Protein AF-A0A2Z7CTB6-F1 (afdb_monomer)

Radius of gyration: 71.43 Å; Cα contacts (8 Å, |Δi|>4): 51; chains: 1; bounding box: 130×42×183 Å

Solvent-accessible surface area (backbone atoms only — not comparable to full-atom values): 14457 Å² total; per-residue (Å²): 135,88,77,80,70,85,81,75,75,77,78,80,46,74,91,79,55,36,60,86,85,50,58,39,52,68,46,41,38,49,50,54,63,69,73,50,54,84,86,54,51,73,79,54,67,48,67,64,61,51,49,52,52,12,47,51,52,32,50,53,51,54,54,50,53,52,51,52,51,51,50,53,50,53,50,53,51,50,54,54,50,49,53,53,47,53,54,50,51,52,54,49,52,54,53,51,53,54,50,54,53,51,51,54,50,48,56,50,51,51,51,53,52,52,50,53,51,52,52,56,51,50,52,53,51,52,51,52,50,52,52,50,50,48,55,49,51,54,50,53,50,51,52,51,50,50,57,48,53,52,47,54,52,54,52,44,73,70,30,68,68,46,52,49,54,49,48,56,52,51,49,50,52,48,51,54,51,52,52,52,52,52,52,51,42,44,73,74,71,54,58,74,85,83,53,66,76,66,57,61,54,48,53,55,48,60,62,58,72,72,69,77,79,83,79,84,88,87,85,85,81,88,85,84,83,79,92,82,86,89,85,82,89,84,88,82,83,86,84,83,134

pLDDT: mean 80.22, std 19.44, range [33.44, 98.62]

Foldseek 3Di:
DDDDPDDDDPDLDCVPLPCLVDLDLVSLLSVVSNVDDPVCNVVVVPPVVSSVSSVVVSVVSVVVVVVVVVVVVVVVVVVVVVVVVVVVVVVVVVVVVVVVVVVVVVVVVVVVVVVVVVVVVVVVVVVVVVVVVVVVVVVVVVVVVVVVVVVVVVVCCVDVVVVVVVVLVVLVVVVVVVVVVVVVCVVVVDDPVVDDPVVVVVVVVSVVVNPPPPPDDPDDDDDDDDDDDDDDDDDDDDDDD

Mean predicted aligned error: 17.96 Å

Organism: NCBI:txid472368

Secondary structure (DSSP, 8-state):
--PPPPPPPPPP-TTT--TTT---HHHHHHHHHHHS-TTTTTGGG-HHHHHHHHHHHHHHHHHHHHHHHHHHHHHHHHHHHHHHHHHHHHHHHHHHHHHHHHHHHHHHHHHHHHHHHHHHHHHHHHHHHHHHHHHHHHHHHHHHHHHHHHHHHHHHHTSHHHHHHHHHHHHHHHHHHHHHHHHHHHHTT--GGGS-THHHHHHHHHHHTTSTTSSS---S---------------------

Structure (mmCIF, N/CA/C/O backbone):
data_AF-A0A2Z7CTB6-F1
#
_entry.id   AF-A0A2Z7CTB6-F1
#
loop_
_atom_site.group_PDB
_atom_site.id
_atom_site.type_symbol
_atom_site.label_atom_id
_atom_site.label_alt_id
_atom_site.label_comp_id
_atom_site.label_asym_id
_atom_site.label_entity_id
_atom_site.label_seq_id
_atom_site.pdbx_PDB_ins_code
_atom_site.Cartn_x
_atom_site.Cartn_y
_atom_site.Cartn_z
_atom_site.occupancy
_atom_site.B_iso_or_equiv
_atom_site.auth_seq_id
_atom_site.auth_comp_id
_atom_site.auth_asym_id
_atom_site.auth_atom_id
_atom_site.pdbx_PDB_model_num
ATOM 1 N N . MET A 1 1 ? 68.556 11.840 -103.721 1.00 36.12 1 MET A N 1
ATOM 2 C CA . MET A 1 1 ? 68.129 12.852 -102.728 1.00 36.12 1 MET A CA 1
ATOM 3 C C . MET A 1 1 ? 67.448 12.128 -101.573 1.00 36.12 1 MET A C 1
ATOM 5 O O . MET A 1 1 ? 66.412 11.511 -101.776 1.00 36.12 1 MET A O 1
ATOM 9 N N . ARG A 1 2 ? 68.089 12.096 -100.400 1.00 41.22 2 ARG A N 1
ATOM 10 C CA . ARG A 1 2 ? 67.635 11.390 -99.191 1.00 41.22 2 ARG A CA 1
ATOM 11 C C . ARG A 1 2 ? 66.506 12.202 -98.544 1.00 41.22 2 ARG A C 1
ATOM 13 O O . ARG A 1 2 ? 66.780 13.207 -97.900 1.00 41.22 2 ARG A O 1
ATOM 20 N N . GLY A 1 3 ? 65.254 11.803 -98.764 1.00 40.66 3 GLY A N 1
ATOM 21 C CA . GLY A 1 3 ? 64.100 12.400 -98.091 1.00 40.66 3 GLY A CA 1
ATOM 22 C C . GLY A 1 3 ? 64.131 12.052 -96.604 1.00 40.66 3 GLY A C 1
ATOM 23 O O . GLY A 1 3 ? 64.160 10.878 -96.240 1.00 40.66 3 GLY A O 1
ATOM 24 N N . LYS A 1 4 ? 64.197 13.070 -95.749 1.00 44.66 4 LYS A N 1
ATOM 25 C CA . LYS A 1 4 ? 64.142 12.948 -94.289 1.00 44.66 4 LYS A CA 1
ATOM 26 C C . LYS A 1 4 ? 62.759 12.380 -93.928 1.00 44.66 4 LYS A C 1
ATOM 28 O O . LYS A 1 4 ? 61.753 12.995 -94.266 1.00 44.66 4 LYS A O 1
ATOM 33 N N . GLY A 1 5 ? 62.714 11.180 -93.342 1.00 46.94 5 GLY A N 1
ATOM 34 C CA . GLY A 1 5 ? 61.460 10.556 -92.902 1.00 46.94 5 GLY A CA 1
ATOM 35 C C . GLY A 1 5 ? 60.748 11.400 -91.833 1.00 46.94 5 GLY A C 1
ATOM 36 O O . GLY A 1 5 ? 61.403 12.252 -91.225 1.00 46.94 5 GLY A O 1
ATOM 37 N N . PRO A 1 6 ? 59.437 11.191 -91.608 1.00 47.75 6 PRO A N 1
ATOM 38 C CA . PRO A 1 6 ? 58.656 11.990 -90.668 1.00 47.75 6 PRO A CA 1
ATOM 39 C C . PRO A 1 6 ? 59.288 11.923 -89.277 1.00 47.75 6 PRO A C 1
ATOM 41 O O . PRO A 1 6 ? 59.578 10.842 -88.766 1.00 47.75 6 PRO A O 1
ATOM 44 N N . GLU A 1 7 ? 59.553 13.086 -88.695 1.00 49.31 7 GLU A N 1
ATOM 45 C CA . GLU A 1 7 ? 60.117 13.206 -87.357 1.00 49.31 7 GLU A CA 1
ATOM 46 C C . GLU A 1 7 ? 59.135 12.585 -86.356 1.00 49.31 7 GLU A C 1
ATOM 48 O O . GLU A 1 7 ? 57.985 13.015 -86.257 1.00 49.31 7 GLU A O 1
ATOM 53 N N . ARG A 1 8 ? 59.556 11.513 -85.672 1.00 55.00 8 ARG A N 1
ATOM 54 C CA . ARG A 1 8 ? 58.722 10.863 -84.658 1.00 55.00 8 ARG A CA 1
ATOM 55 C C . ARG A 1 8 ? 58.456 11.859 -83.533 1.00 55.00 8 ARG A C 1
ATOM 57 O O . ARG A 1 8 ? 59.395 12.456 -83.008 1.00 55.00 8 ARG A O 1
ATOM 64 N N . VAL A 1 9 ? 57.189 11.993 -83.143 1.00 59.84 9 VAL A N 1
ATOM 65 C CA . VAL A 1 9 ? 56.814 12.599 -81.859 1.00 59.84 9 VAL A CA 1
ATOM 66 C C . VAL A 1 9 ? 57.594 11.869 -80.758 1.00 59.84 9 VAL A C 1
ATOM 68 O O . VAL A 1 9 ? 57.816 10.660 -80.852 1.00 59.84 9 VAL A O 1
ATOM 71 N N . LEU A 1 10 ? 58.081 12.608 -79.756 1.00 63.41 10 LEU A N 1
ATOM 72 C CA . LEU A 1 10 ? 58.843 12.042 -78.638 1.00 63.41 10 LEU A CA 1
ATOM 73 C C . LEU A 1 10 ? 58.115 10.806 -78.054 1.00 63.41 10 LEU A C 1
ATOM 75 O O . LEU A 1 10 ? 56.894 10.873 -77.869 1.00 63.41 10 LEU A O 1
ATOM 79 N N . PRO A 1 11 ? 58.832 9.698 -77.760 1.00 68.56 11 PRO A N 1
ATOM 80 C CA . PRO A 1 11 ? 58.229 8.495 -77.186 1.00 68.56 11 PRO A CA 1
ATOM 81 C C . PRO A 1 11 ? 57.416 8.827 -75.933 1.00 68.56 11 PRO A C 1
ATOM 83 O O . PRO A 1 11 ? 57.876 9.613 -75.105 1.00 68.56 11 PRO A O 1
ATOM 86 N N . PHE A 1 12 ? 56.222 8.240 -75.790 1.00 72.75 12 PHE A N 1
ATOM 87 C CA . PHE A 1 12 ? 55.420 8.416 -74.577 1.00 72.75 12 PHE A CA 1
ATOM 88 C C . PHE A 1 12 ? 56.176 7.819 -73.391 1.00 72.75 12 PHE A C 1
ATOM 90 O O . PHE A 1 12 ? 56.442 6.615 -73.374 1.00 72.75 12 PHE A O 1
ATOM 97 N N . ASP A 1 13 ? 56.524 8.642 -72.408 1.00 78.19 13 ASP A N 1
ATOM 98 C CA . ASP A 1 13 ? 57.197 8.175 -71.202 1.00 78.19 13 ASP A CA 1
ATOM 99 C C . ASP A 1 13 ? 56.165 8.035 -70.086 1.00 78.19 13 ASP A C 1
ATOM 101 O O . ASP A 1 13 ? 55.807 9.014 -69.438 1.00 78.19 13 ASP A O 1
ATOM 105 N N . PHE A 1 14 ? 55.699 6.811 -69.829 1.00 71.75 14 PHE A N 1
ATOM 106 C CA . PHE A 1 14 ? 54.707 6.539 -68.781 1.00 71.75 14 PHE A CA 1
ATOM 107 C C . PHE A 1 14 ? 55.150 6.982 -67.377 1.00 71.75 14 PHE A C 1
ATOM 109 O O . PHE A 1 14 ? 54.298 7.162 -66.512 1.00 71.75 14 PHE A O 1
ATOM 116 N N . SER A 1 15 ? 56.454 7.179 -67.139 1.00 71.44 15 SER A N 1
ATOM 117 C CA . SER A 1 15 ? 56.965 7.665 -65.852 1.00 71.44 15 SER A CA 1
ATOM 118 C C . SER A 1 15 ? 56.878 9.188 -65.691 1.00 71.44 15 SER A C 1
ATOM 120 O O . SER A 1 15 ? 56.878 9.679 -64.564 1.00 71.44 15 SER A O 1
ATOM 122 N N . LYS A 1 16 ? 56.791 9.939 -66.797 1.00 72.88 16 LYS A N 1
ATOM 123 C CA . LYS A 1 16 ? 56.778 11.416 -66.809 1.00 72.88 16 LYS A CA 1
ATOM 124 C C . LYS A 1 16 ? 55.477 12.010 -67.341 1.00 72.88 16 LYS A C 1
ATOM 126 O O . LYS A 1 16 ? 55.105 13.109 -66.947 1.00 72.88 16 LYS A O 1
ATOM 131 N N . ASP A 1 17 ? 54.776 11.272 -68.193 1.00 76.31 17 ASP A N 1
ATOM 132 C CA . ASP A 1 17 ? 53.557 11.676 -68.889 1.00 76.31 17 ASP A CA 1
ATOM 133 C C . ASP A 1 17 ? 52.330 10.954 -68.291 1.00 76.31 17 ASP A C 1
ATOM 135 O O . ASP A 1 17 ? 51.521 10.342 -68.991 1.00 76.31 17 ASP A O 1
ATOM 139 N N . SER A 1 18 ? 52.197 10.995 -66.961 1.00 75.94 18 SER A N 1
ATOM 140 C CA . SER A 1 18 ? 51.084 10.367 -66.239 1.00 75.94 18 SER A CA 1
ATOM 141 C C . SER A 1 18 ? 49.794 11.169 -66.414 1.00 75.94 18 SER A C 1
ATOM 143 O O . SER A 1 18 ? 49.635 12.256 -65.859 1.00 75.94 18 SER A O 1
ATOM 145 N N . LEU A 1 19 ? 48.824 10.600 -67.134 1.00 69.69 19 LEU A N 1
ATOM 146 C CA . LEU A 1 19 ? 47.465 11.154 -67.202 1.00 69.69 19 LEU A CA 1
ATOM 147 C C . LEU A 1 19 ? 46.701 11.050 -65.877 1.00 69.69 19 LEU A C 1
ATOM 149 O O . LEU A 1 19 ? 45.685 11.721 -65.714 1.00 69.69 19 LEU A O 1
ATOM 153 N N . VAL A 1 20 ? 47.159 10.206 -64.948 1.00 69.19 20 VAL A N 1
ATOM 154 C CA . VAL A 1 20 ? 46.552 10.063 -63.619 1.00 69.19 20 VAL A CA 1
ATOM 155 C C . VAL A 1 20 ? 46.980 11.217 -62.715 1.00 69.19 20 VAL A C 1
ATOM 157 O O . VAL A 1 20 ? 46.143 11.779 -62.012 1.00 69.19 20 VAL A O 1
ATOM 160 N N . ASP A 1 21 ? 48.255 11.605 -62.781 1.00 70.75 21 ASP A N 1
ATOM 161 C CA . ASP A 1 21 ? 48.823 12.651 -61.926 1.00 70.75 21 ASP A CA 1
ATOM 162 C C . ASP A 1 21 ? 48.682 14.055 -62.538 1.00 70.75 21 ASP A C 1
ATOM 164 O O . ASP A 1 21 ? 48.530 15.036 -61.809 1.00 70.75 21 ASP A O 1
ATOM 168 N N . SER A 1 22 ? 48.699 14.174 -63.874 1.00 70.81 22 SER A N 1
ATOM 169 C CA . SER A 1 22 ? 48.500 15.442 -64.589 1.00 70.81 22 SER A CA 1
ATOM 170 C C . SER A 1 22 ? 47.769 15.246 -65.927 1.00 70.81 22 SER A C 1
ATOM 172 O O . SER A 1 22 ? 48.396 15.142 -66.987 1.00 70.81 22 SER A O 1
ATOM 174 N N . PRO A 1 23 ? 46.424 15.233 -65.927 1.00 68.44 23 PRO A N 1
ATOM 175 C CA . PRO A 1 23 ? 45.630 15.169 -67.149 1.00 68.44 23 PRO A CA 1
ATOM 176 C C . PRO A 1 23 ? 45.637 16.536 -67.846 1.00 68.44 23 PRO A C 1
ATOM 178 O O . PRO A 1 23 ? 44.670 17.289 -67.793 1.00 68.44 23 PRO A O 1
ATOM 181 N N . THR A 1 24 ? 46.753 16.911 -68.468 1.00 75.62 24 THR A N 1
ATOM 182 C CA . THR A 1 24 ? 46.839 18.126 -69.289 1.00 75.62 24 THR A CA 1
ATOM 183 C C . THR A 1 24 ? 46.576 17.802 -70.755 1.00 75.62 24 THR A C 1
ATOM 185 O O . THR A 1 24 ? 46.963 16.744 -71.249 1.00 75.62 24 THR A O 1
ATOM 188 N N . GLY A 1 25 ? 46.002 18.755 -71.498 1.00 73.44 25 GLY A N 1
ATOM 189 C CA . GLY A 1 25 ? 45.749 18.594 -72.936 1.00 73.44 25 GLY A CA 1
ATOM 190 C C . GLY A 1 25 ? 47.002 18.219 -73.739 1.00 73.44 25 GLY A C 1
ATOM 191 O O . GLY A 1 25 ? 46.909 17.461 -74.699 1.00 73.44 25 GLY A O 1
ATOM 192 N N . VAL A 1 26 ? 48.184 18.667 -73.302 1.00 76.56 26 VAL A N 1
ATOM 193 C CA . VAL A 1 26 ? 49.483 18.310 -73.897 1.00 76.56 26 VAL A CA 1
ATOM 194 C C . VAL A 1 26 ? 49.820 16.827 -73.697 1.00 76.56 26 VAL A C 1
ATOM 196 O O . VAL A 1 26 ? 50.243 16.169 -74.646 1.00 76.56 26 VAL A O 1
ATOM 199 N N . VAL A 1 27 ? 49.600 16.288 -72.495 1.00 78.81 27 VAL A N 1
ATOM 200 C CA . VAL A 1 27 ? 49.847 14.874 -72.164 1.00 78.81 27 VAL A CA 1
ATOM 201 C C . VAL A 1 27 ? 48.846 13.981 -72.903 1.00 78.81 27 VAL A C 1
ATOM 203 O O . VAL A 1 27 ? 49.239 13.004 -73.537 1.00 78.81 27 VAL A O 1
ATOM 206 N N . SER A 1 28 ? 47.569 14.377 -72.929 1.00 73.38 28 SER A N 1
ATOM 207 C CA . SER A 1 28 ? 46.504 13.696 -73.680 1.00 73.38 28 SER A CA 1
ATOM 208 C C . SER A 1 28 ? 46.791 13.663 -75.182 1.00 73.38 28 SER A C 1
ATOM 210 O O . SER A 1 28 ? 46.686 12.615 -75.816 1.00 73.38 28 SER A O 1
ATOM 212 N N . THR A 1 29 ? 47.221 14.792 -75.749 1.00 75.44 29 THR A N 1
ATOM 213 C CA . THR A 1 29 ? 47.614 14.889 -77.161 1.00 75.44 29 THR A CA 1
ATOM 214 C C . THR A 1 29 ? 48.805 13.981 -77.463 1.00 75.44 29 THR A C 1
ATOM 216 O O . THR A 1 29 ? 48.789 13.255 -78.454 1.00 75.44 29 THR A O 1
ATOM 219 N N . ARG A 1 30 ? 49.821 13.963 -76.587 1.00 78.06 30 ARG A N 1
ATOM 220 C CA . ARG A 1 30 ? 51.001 13.103 -76.745 1.00 78.06 30 ARG A CA 1
ATOM 221 C C . ARG A 1 30 ? 50.644 11.616 -76.690 1.00 78.06 30 ARG A C 1
ATOM 223 O O . ARG A 1 30 ? 51.187 10.848 -77.478 1.00 78.06 30 ARG A O 1
ATOM 230 N N . LEU A 1 31 ? 49.721 11.211 -75.815 1.00 78.12 31 LEU A N 1
ATOM 231 C CA . LEU A 1 31 ? 49.239 9.829 -75.758 1.00 78.12 31 LEU A CA 1
ATOM 232 C C . LEU A 1 31 ? 48.499 9.443 -77.044 1.00 78.12 31 LEU A C 1
ATOM 234 O O . LEU A 1 31 ? 48.804 8.411 -77.636 1.00 78.12 31 LEU A O 1
ATOM 238 N N . ILE A 1 32 ? 47.555 10.276 -77.493 1.00 77.19 32 ILE A N 1
ATOM 239 C CA . ILE A 1 32 ? 46.755 10.017 -78.700 1.00 77.19 32 ILE A CA 1
ATOM 240 C C . ILE A 1 32 ? 47.667 9.855 -79.919 1.00 77.19 32 ILE A C 1
ATOM 242 O O . ILE A 1 32 ? 47.551 8.866 -80.637 1.00 77.19 32 ILE A O 1
ATOM 246 N N . CYS A 1 33 ? 48.628 10.763 -80.108 1.00 76.00 33 CYS A N 1
ATOM 247 C CA . CYS A 1 33 ? 49.581 10.685 -81.216 1.00 76.00 33 CYS A CA 1
ATOM 248 C C . CYS A 1 33 ? 50.455 9.421 -81.181 1.00 76.00 33 CYS A C 1
ATOM 250 O O . CYS A 1 33 ? 50.860 8.952 -82.238 1.00 76.00 33 CYS A O 1
ATOM 252 N N . ASN A 1 34 ? 50.720 8.855 -79.999 1.00 79.06 34 ASN A N 1
ATOM 253 C CA . ASN A 1 34 ? 51.529 7.643 -79.844 1.00 79.06 34 ASN A CA 1
ATOM 254 C C . ASN A 1 34 ? 50.730 6.333 -79.981 1.00 79.06 34 ASN A C 1
ATOM 256 O O . ASN A 1 34 ? 51.332 5.279 -80.168 1.00 79.06 34 ASN A O 1
ATOM 260 N N . MET A 1 35 ? 49.395 6.376 -79.914 1.00 78.75 35 MET A N 1
ATOM 261 C CA . MET A 1 35 ? 48.527 5.217 -80.188 1.00 78.75 35 MET A CA 1
ATOM 262 C C . MET A 1 35 ? 48.132 5.100 -81.669 1.00 78.75 35 MET A C 1
ATOM 264 O O . MET A 1 35 ? 47.650 4.055 -82.104 1.00 78.75 35 MET A O 1
ATOM 268 N N . VAL A 1 36 ? 48.308 6.171 -82.445 1.00 72.44 36 VAL A N 1
ATOM 269 C CA . VAL A 1 36 ? 47.962 6.238 -83.869 1.00 72.44 36 VAL A CA 1
ATOM 270 C C . VAL A 1 36 ? 49.089 5.626 -84.700 1.00 72.44 36 VAL A C 1
ATOM 272 O O . VAL A 1 36 ? 50.257 5.961 -84.526 1.00 72.44 36 VAL A O 1
ATOM 275 N N . SER A 1 37 ? 48.743 4.743 -85.637 1.00 72.19 37 SER A N 1
ATOM 276 C CA . SER A 1 37 ? 49.720 4.148 -86.556 1.00 72.19 37 SER A CA 1
ATOM 277 C C . SER A 1 37 ? 50.261 5.181 -87.552 1.00 72.19 37 SER A C 1
ATOM 279 O O . SER A 1 37 ? 49.519 6.041 -88.023 1.00 72.19 37 SER A O 1
ATOM 281 N N . ASP A 1 38 ?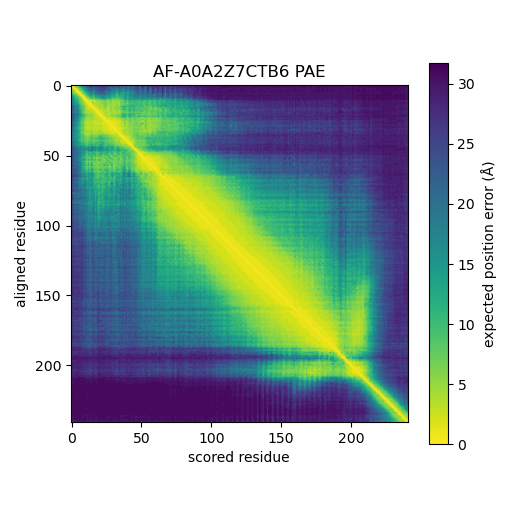 51.525 5.043 -87.967 1.00 69.94 38 ASP A N 1
ATOM 282 C CA . ASP A 1 38 ? 52.213 5.984 -88.878 1.00 69.94 38 ASP A CA 1
ATOM 283 C C . ASP A 1 38 ? 51.447 6.278 -90.188 1.00 69.94 38 ASP A C 1
ATOM 285 O O . ASP A 1 38 ? 51.627 7.333 -90.798 1.00 69.94 38 ASP A O 1
ATOM 289 N N . ARG A 1 39 ? 50.576 5.353 -90.622 1.00 72.44 39 ARG A N 1
ATOM 290 C CA . ARG A 1 39 ? 49.723 5.483 -91.817 1.00 72.44 39 ARG A CA 1
ATOM 291 C C . ARG A 1 39 ? 48.605 6.519 -91.666 1.00 72.44 39 ARG A C 1
ATOM 293 O O . ARG A 1 39 ? 48.261 7.164 -92.651 1.00 72.44 39 ARG A O 1
ATOM 300 N N . ASP A 1 40 ? 48.086 6.698 -90.454 1.00 68.25 40 ASP A N 1
ATOM 301 C CA . ASP A 1 40 ? 46.911 7.534 -90.163 1.00 68.25 40 ASP A CA 1
ATOM 302 C C . ASP A 1 40 ? 47.299 8.901 -89.571 1.00 68.25 40 ASP A C 1
ATOM 304 O O . ASP A 1 40 ? 46.495 9.834 -89.522 1.00 68.25 40 ASP A O 1
ATOM 308 N N . LEU A 1 41 ? 48.573 9.066 -89.201 1.00 67.62 41 LEU A N 1
ATOM 309 C CA . LEU A 1 41 ? 49.157 10.320 -88.722 1.00 67.62 41 LEU A CA 1
ATOM 310 C C . LEU A 1 41 ? 48.938 11.524 -89.676 1.00 67.62 41 LEU A C 1
ATOM 312 O O . LEU A 1 41 ? 48.682 12.626 -89.187 1.00 67.62 41 LEU A O 1
ATOM 316 N N . PRO A 1 42 ? 48.983 11.372 -91.021 1.00 67.69 42 PRO A N 1
ATOM 317 C CA . PRO A 1 42 ? 48.683 12.463 -91.952 1.00 67.69 42 PRO A CA 1
ATOM 318 C C . PRO A 1 42 ? 47.209 12.893 -91.954 1.00 67.69 42 PRO A C 1
ATOM 320 O O . PRO A 1 42 ? 46.938 14.058 -92.231 1.00 67.69 42 PRO A O 1
ATOM 323 N N . VAL A 1 43 ? 46.274 11.987 -91.641 1.00 65.38 43 VAL A N 1
ATOM 324 C CA . VAL A 1 43 ? 44.825 12.269 -91.547 1.00 65.38 43 VAL A CA 1
ATOM 325 C C . VAL A 1 43 ? 44.517 13.065 -90.273 1.00 65.38 43 VAL A C 1
ATOM 327 O O . VAL A 1 43 ? 43.640 13.924 -90.259 1.00 65.38 43 VAL A O 1
ATOM 330 N N . LEU A 1 44 ? 45.319 12.853 -89.227 1.00 64.19 44 LEU A N 1
ATOM 331 C CA . LEU A 1 44 ? 45.286 13.586 -87.960 1.00 64.19 44 LEU A CA 1
ATOM 332 C C . LEU A 1 44 ? 45.996 14.951 -87.981 1.00 64.19 44 LEU A C 1
ATOM 334 O O . LEU A 1 44 ? 45.968 15.651 -86.972 1.00 64.19 44 LEU A O 1
ATOM 338 N N . LYS A 1 45 ? 46.592 15.382 -89.108 1.00 59.22 45 LYS A N 1
ATOM 339 C CA . LYS A 1 45 ? 47.287 16.686 -89.224 1.00 59.22 45 LYS A CA 1
ATOM 340 C C . LYS A 1 45 ? 46.394 17.920 -89.012 1.00 59.22 45 LYS A C 1
ATOM 342 O O . LYS A 1 45 ? 46.912 19.035 -88.981 1.00 59.22 45 LYS A O 1
ATOM 347 N N . GLY A 1 46 ? 45.085 17.752 -88.833 1.00 61.22 46 GLY A N 1
ATOM 348 C CA . GLY A 1 46 ? 44.215 18.798 -88.305 1.00 61.22 46 GLY A CA 1
ATOM 349 C C . GLY A 1 46 ? 44.375 18.921 -86.789 1.00 61.22 46 GLY A C 1
ATOM 350 O O . GLY A 1 46 ? 43.805 18.126 -86.043 1.00 61.22 46 GLY A O 1
ATOM 351 N N . ALA A 1 47 ? 45.108 19.941 -86.329 1.00 61.72 47 ALA A N 1
ATOM 352 C CA . ALA A 1 47 ? 45.302 20.233 -84.901 1.00 61.72 47 ALA A CA 1
ATOM 353 C C . ALA A 1 47 ? 43.976 20.343 -84.114 1.00 61.72 47 ALA A C 1
ATOM 355 O O . ALA A 1 47 ? 43.931 20.049 -82.921 1.00 61.72 47 ALA A O 1
ATOM 356 N N . GLU A 1 48 ? 42.892 20.716 -84.794 1.00 66.38 48 GLU A N 1
ATOM 357 C CA . GLU A 1 48 ? 41.552 20.885 -84.232 1.00 66.38 48 GLU A CA 1
ATOM 358 C C . GLU A 1 48 ? 40.931 19.559 -83.754 1.00 66.38 48 GLU A C 1
ATOM 360 O O . GLU A 1 48 ? 40.476 19.470 -82.614 1.00 66.38 48 GLU A O 1
ATOM 365 N N . ALA A 1 49 ? 40.992 18.489 -84.556 1.00 68.25 49 ALA A N 1
ATOM 366 C CA . ALA A 1 49 ? 40.419 17.191 -84.183 1.00 68.25 49 ALA A CA 1
ATOM 367 C C . ALA A 1 49 ? 41.153 16.569 -82.982 1.00 68.25 49 ALA A C 1
ATOM 369 O O . ALA A 1 49 ? 40.524 16.137 -82.015 1.00 68.25 49 ALA A O 1
ATOM 370 N N . VAL A 1 50 ? 42.489 16.587 -83.003 1.00 72.25 50 VAL A N 1
ATOM 371 C CA . VAL A 1 50 ? 43.327 16.093 -81.897 1.00 72.25 50 VAL A CA 1
ATOM 372 C C . VAL A 1 50 ? 43.097 16.908 -80.623 1.00 72.25 50 VAL A C 1
ATOM 374 O O . VAL A 1 50 ? 42.980 16.331 -79.542 1.00 72.25 50 VAL A O 1
ATOM 377 N N . GLY A 1 51 ? 42.958 18.232 -80.748 1.00 74.19 51 GLY A N 1
ATOM 378 C CA . GLY A 1 51 ? 42.643 19.124 -79.635 1.00 74.19 51 GLY A CA 1
ATOM 379 C C . GLY A 1 51 ? 41.293 18.812 -78.984 1.00 74.19 51 GLY A C 1
ATOM 380 O O . GLY A 1 51 ? 41.216 18.725 -77.758 1.00 74.19 51 GLY A O 1
ATOM 381 N N . HIS A 1 52 ? 40.246 18.559 -79.778 1.00 75.94 52 HIS A N 1
ATOM 382 C CA . HIS A 1 52 ? 38.929 18.168 -79.261 1.00 75.94 52 HIS A CA 1
ATOM 383 C C . HIS A 1 52 ? 38.951 16.814 -78.545 1.00 75.94 52 HIS A C 1
ATOM 385 O O . HIS A 1 52 ? 38.388 16.692 -77.456 1.00 75.94 52 HIS A O 1
ATOM 391 N N . PHE A 1 53 ? 39.634 15.806 -79.097 1.00 72.94 53 PHE A N 1
ATOM 392 C CA . PHE A 1 53 ? 39.786 14.513 -78.423 1.00 72.94 53 PHE A CA 1
ATOM 393 C C . PHE A 1 53 ? 40.603 14.625 -77.132 1.00 72.94 53 PHE A C 1
ATOM 395 O O . PHE A 1 53 ? 40.215 14.051 -76.116 1.00 72.94 53 PHE A O 1
ATOM 402 N N . ALA A 1 54 ? 41.684 15.408 -77.129 1.00 75.50 54 ALA A N 1
ATOM 403 C CA . ALA A 1 54 ? 42.484 15.651 -75.934 1.00 75.50 54 ALA A CA 1
ATOM 404 C C . ALA A 1 54 ? 41.695 16.405 -74.848 1.00 75.50 54 ALA A C 1
ATOM 406 O O . ALA A 1 54 ? 41.804 16.067 -73.666 1.00 75.50 54 ALA A O 1
ATOM 407 N N . ALA A 1 55 ? 40.874 17.388 -75.227 1.00 78.25 55 ALA A N 1
ATOM 408 C CA . ALA A 1 55 ? 39.990 18.108 -74.312 1.00 78.25 55 ALA A CA 1
ATOM 409 C C . ALA A 1 55 ? 38.892 17.195 -73.739 1.00 78.25 55 ALA A C 1
ATOM 411 O O . ALA A 1 55 ? 38.670 17.189 -72.527 1.00 78.25 55 ALA A O 1
ATOM 412 N N . ASN A 1 56 ? 38.266 16.366 -74.580 1.00 81.12 56 ASN A N 1
ATOM 413 C CA . ASN A 1 56 ? 37.264 15.389 -74.152 1.00 81.12 56 ASN A CA 1
ATOM 414 C C . ASN A 1 56 ? 37.856 14.332 -73.211 1.00 81.12 56 ASN A C 1
ATOM 416 O O . ASN A 1 56 ? 37.256 14.044 -72.178 1.00 81.12 56 ASN A O 1
ATOM 420 N N . LEU A 1 57 ? 39.048 13.806 -73.516 1.00 77.00 57 LEU A N 1
ATOM 421 C CA . LEU A 1 57 ? 39.760 12.858 -72.653 1.00 77.00 57 LEU A CA 1
ATOM 422 C C . LEU A 1 57 ? 40.101 13.491 -71.297 1.00 77.00 57 LEU A C 1
ATOM 424 O O . LEU A 1 57 ? 39.844 12.900 -70.253 1.00 77.00 57 LEU A O 1
ATOM 428 N N . THR A 1 58 ? 40.609 14.724 -71.303 1.00 75.81 58 THR A N 1
ATOM 429 C CA . THR A 1 58 ? 40.943 15.471 -70.081 1.00 75.81 58 THR A CA 1
ATOM 430 C C . THR A 1 58 ? 39.705 15.724 -69.215 1.00 75.81 58 THR A C 1
ATOM 432 O O . THR A 1 58 ? 39.731 15.494 -68.006 1.00 75.81 58 THR A O 1
ATOM 435 N N . SER A 1 59 ? 38.595 16.136 -69.836 1.00 79.25 59 SER A N 1
ATOM 436 C CA . SER A 1 59 ? 37.307 16.315 -69.161 1.00 79.25 59 SER A CA 1
ATOM 437 C C . SER A 1 59 ? 36.811 14.995 -68.558 1.00 79.25 59 SER A C 1
ATOM 439 O O . SER A 1 59 ? 36.532 14.934 -67.361 1.00 79.25 59 SER A O 1
ATOM 441 N N . ALA A 1 60 ? 36.783 13.906 -69.334 1.00 79.06 60 ALA A N 1
ATOM 442 C CA . ALA A 1 60 ? 36.337 12.592 -68.867 1.00 79.06 60 ALA A CA 1
ATOM 443 C C . ALA A 1 60 ? 37.147 12.083 -67.659 1.00 79.06 60 ALA A C 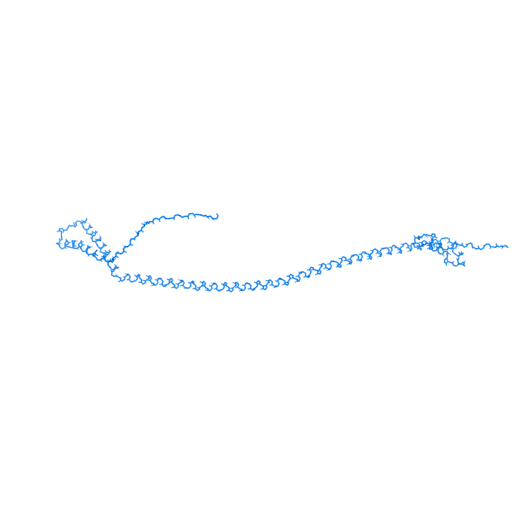1
ATOM 445 O O . ALA A 1 60 ? 36.569 11.578 -66.695 1.00 79.06 60 ALA A O 1
ATOM 446 N N . MET A 1 61 ? 38.469 12.277 -67.671 1.00 77.81 61 MET A N 1
ATOM 447 C CA . MET A 1 61 ? 39.347 11.915 -66.553 1.00 77.81 61 MET A CA 1
ATOM 448 C C . MET A 1 61 ? 39.066 12.755 -65.298 1.00 77.81 61 MET A C 1
ATOM 450 O O . MET A 1 61 ? 38.989 12.206 -64.196 1.00 77.81 61 MET A O 1
ATOM 454 N N . ALA A 1 62 ? 38.844 14.066 -65.450 1.00 79.12 62 ALA A N 1
ATOM 455 C CA . ALA A 1 62 ? 38.508 14.956 -64.337 1.00 79.12 62 ALA A CA 1
ATOM 456 C C . ALA A 1 62 ? 37.166 14.585 -63.676 1.00 79.12 62 ALA A C 1
ATOM 458 O O . ALA A 1 62 ? 37.074 14.507 -62.447 1.00 79.12 62 ALA A O 1
ATOM 459 N N . TRP A 1 63 ? 36.138 14.283 -64.478 1.00 80.69 63 TRP A N 1
ATOM 460 C CA . TRP A 1 63 ? 34.847 13.799 -63.977 1.00 80.69 63 TRP A CA 1
ATOM 461 C C . TRP A 1 63 ? 34.969 12.425 -63.298 1.00 80.69 63 TRP A C 1
ATOM 463 O O . TRP A 1 63 ? 34.387 12.218 -62.231 1.00 80.69 63 TRP A O 1
ATOM 473 N N . GLY A 1 64 ? 35.770 11.508 -63.854 1.00 85.06 64 GLY A N 1
ATOM 474 C CA . GLY A 1 64 ? 36.029 10.189 -63.267 1.00 85.06 64 GLY A CA 1
ATOM 475 C C . GLY A 1 64 ? 36.679 10.261 -61.880 1.00 85.06 64 GLY A C 1
ATOM 476 O O . GLY A 1 64 ? 36.205 9.619 -60.939 1.00 85.06 64 GLY A O 1
ATOM 477 N N . GLY A 1 65 ? 37.711 11.095 -61.714 1.00 84.44 65 GLY A N 1
ATOM 478 C CA . GLY A 1 65 ? 38.378 11.295 -60.422 1.00 84.44 65 GLY A CA 1
ATOM 479 C C . GLY A 1 65 ? 37.454 11.886 -59.349 1.00 84.44 65 GLY A C 1
ATOM 480 O O . GLY A 1 65 ? 37.446 11.436 -58.199 1.00 84.44 65 GLY A O 1
ATOM 481 N N . GLU A 1 66 ? 36.611 12.849 -59.728 1.00 86.94 66 GLU A N 1
ATOM 482 C CA . GLU A 1 66 ? 35.636 13.470 -58.827 1.00 86.94 66 GLU A CA 1
ATOM 483 C C . GLU A 1 66 ? 34.558 12.478 -58.356 1.00 86.94 66 GLU A C 1
ATOM 485 O O . GLU A 1 66 ? 34.219 12.449 -57.167 1.00 86.94 66 GLU A O 1
ATOM 490 N N . VAL A 1 67 ? 34.054 11.617 -59.248 1.00 89.94 67 VAL A N 1
ATOM 491 C CA . VAL A 1 67 ? 33.097 10.554 -58.894 1.00 89.94 67 VAL A CA 1
ATOM 492 C C . VAL A 1 67 ? 33.718 9.574 -57.898 1.00 89.94 67 VAL A C 1
ATOM 494 O O . VAL A 1 67 ? 33.108 9.286 -56.864 1.00 89.94 67 VAL A O 1
ATOM 497 N N . ILE A 1 68 ? 34.954 9.125 -58.140 1.00 89.38 68 ILE A N 1
ATOM 498 C CA . ILE A 1 68 ? 35.676 8.219 -57.231 1.00 89.38 68 ILE A CA 1
ATOM 499 C C . ILE A 1 68 ? 35.867 8.868 -55.856 1.00 89.38 68 ILE A C 1
ATOM 501 O O . ILE A 1 68 ? 35.657 8.226 -54.822 1.00 89.38 68 ILE A O 1
ATOM 505 N N . ARG A 1 69 ? 36.207 10.160 -55.812 1.00 90.62 69 ARG A N 1
ATOM 506 C CA . ARG A 1 69 ? 36.381 10.910 -54.562 1.00 90.62 69 ARG A CA 1
ATOM 507 C C . ARG A 1 69 ? 35.075 11.030 -53.774 1.00 90.62 69 ARG A C 1
ATOM 509 O O . ARG A 1 69 ? 35.079 10.821 -52.556 1.00 90.62 69 ARG A O 1
ATOM 516 N N . ARG A 1 70 ? 33.955 11.341 -54.440 1.00 94.12 70 ARG A N 1
ATOM 517 C CA . ARG A 1 70 ? 32.619 11.393 -53.816 1.00 94.12 70 ARG A CA 1
ATOM 518 C C . ARG A 1 70 ? 32.198 10.030 -53.291 1.00 94.12 70 ARG A C 1
ATOM 520 O O . ARG A 1 70 ? 31.769 9.947 -52.143 1.00 94.12 70 ARG A O 1
ATOM 527 N N . LEU A 1 71 ? 32.387 8.977 -54.085 1.00 95.50 71 LEU A N 1
ATOM 528 C CA . LEU A 1 71 ? 32.073 7.608 -53.691 1.00 95.50 71 LEU A CA 1
ATOM 529 C C . LEU A 1 71 ? 32.908 7.175 -52.482 1.00 95.50 71 LEU A C 1
ATOM 531 O O . LEU A 1 71 ? 32.367 6.674 -51.501 1.00 95.50 71 LEU A O 1
ATOM 535 N N . THR A 1 72 ? 34.211 7.457 -52.499 1.00 95.12 72 THR A N 1
ATOM 536 C CA . THR A 1 72 ? 35.116 7.168 -51.379 1.00 95.12 72 THR A CA 1
ATOM 537 C C . THR A 1 72 ? 34.688 7.909 -50.112 1.00 95.12 72 THR A C 1
ATOM 539 O O . THR A 1 72 ? 34.667 7.328 -49.025 1.00 95.12 72 THR A O 1
ATOM 542 N N . ARG A 1 73 ? 34.310 9.189 -50.229 1.00 97.06 73 ARG A N 1
ATOM 543 C CA . ARG A 1 73 ? 33.794 9.979 -49.103 1.00 97.06 73 ARG A CA 1
ATOM 544 C C . ARG A 1 73 ? 32.485 9.393 -48.573 1.00 97.06 73 ARG A C 1
ATOM 546 O O . ARG A 1 73 ? 32.385 9.167 -47.372 1.00 97.06 73 ARG A O 1
ATOM 553 N N . ALA A 1 74 ? 31.521 9.115 -49.449 1.00 97.62 74 ALA A N 1
ATOM 554 C CA . ALA A 1 74 ? 30.236 8.526 -49.082 1.00 97.62 74 ALA A CA 1
ATOM 555 C C . ALA A 1 74 ? 30.415 7.168 -48.391 1.00 97.62 74 ALA A C 1
ATOM 557 O O . ALA A 1 74 ? 29.807 6.927 -47.352 1.00 97.62 74 ALA A O 1
ATOM 558 N N . HIS A 1 75 ? 31.314 6.321 -48.898 1.00 96.75 75 HIS A N 1
ATOM 559 C CA . HIS A 1 75 ? 31.631 5.031 -48.295 1.00 96.75 75 HIS A CA 1
ATOM 560 C C . HIS A 1 75 ? 32.234 5.179 -46.890 1.00 96.75 75 HIS A C 1
ATOM 562 O O . HIS A 1 75 ? 31.795 4.508 -45.955 1.00 96.75 75 HIS A O 1
ATOM 568 N N . ARG A 1 76 ? 33.200 6.093 -46.702 1.00 97.31 76 ARG A N 1
ATOM 569 C CA . ARG A 1 76 ? 33.781 6.381 -45.376 1.00 97.31 76 ARG A CA 1
ATOM 570 C C . ARG A 1 76 ? 32.722 6.884 -44.394 1.00 97.31 76 ARG A C 1
ATOM 572 O O . ARG A 1 76 ? 32.668 6.391 -43.269 1.00 97.31 76 ARG A O 1
ATOM 579 N N . THR A 1 77 ? 31.863 7.809 -44.822 1.00 97.81 77 THR A N 1
ATOM 580 C CA . THR A 1 77 ? 30.747 8.311 -4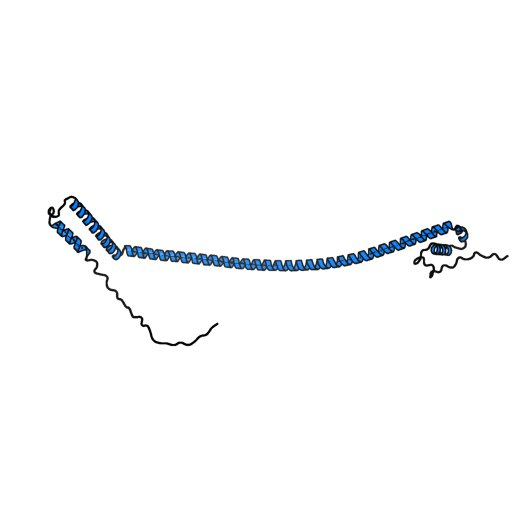4.006 1.00 97.81 77 THR A CA 1
ATOM 581 C C . THR A 1 77 ? 29.765 7.193 -43.661 1.00 97.81 77 THR A C 1
ATOM 583 O O . THR A 1 77 ? 29.393 7.049 -42.501 1.00 97.81 77 THR A O 1
ATOM 586 N N . GLY A 1 78 ? 29.403 6.350 -44.631 1.00 97.94 78 GLY A N 1
ATOM 587 C CA . GLY A 1 78 ? 28.537 5.192 -44.413 1.00 97.94 78 GLY A CA 1
ATOM 588 C C . GLY A 1 78 ? 29.117 4.220 -43.385 1.00 97.94 78 GLY A C 1
ATOM 589 O O . GLY A 1 78 ? 28.413 3.806 -42.467 1.00 97.94 78 GLY A O 1
ATOM 590 N N . LYS A 1 79 ? 30.421 3.924 -43.460 1.00 97.69 79 LYS A N 1
ATOM 591 C CA . LYS A 1 79 ? 31.111 3.073 -42.478 1.00 97.69 79 LYS A CA 1
ATOM 592 C C . LYS A 1 79 ? 31.117 3.691 -41.076 1.00 97.69 79 LYS A C 1
ATOM 594 O O . LYS A 1 79 ? 30.894 2.979 -40.100 1.00 97.69 79 LYS A O 1
ATOM 599 N N . ALA A 1 80 ? 31.350 5.000 -40.970 1.00 97.94 80 ALA A N 1
ATOM 600 C CA . ALA A 1 80 ? 31.314 5.706 -39.690 1.00 97.94 80 ALA A CA 1
ATOM 601 C C . ALA A 1 80 ? 29.902 5.708 -39.080 1.00 97.94 80 ALA A C 1
ATOM 603 O O . ALA A 1 80 ? 29.751 5.471 -37.884 1.00 97.94 80 ALA A O 1
ATOM 604 N N . ASN A 1 81 ? 28.872 5.918 -39.903 1.00 98.00 81 ASN A N 1
ATOM 605 C CA . ASN A 1 81 ? 27.477 5.872 -39.469 1.00 98.00 81 ASN A CA 1
ATOM 606 C C . ASN A 1 81 ? 27.067 4.468 -39.024 1.00 98.00 81 ASN A C 1
ATOM 608 O O . ASN A 1 81 ? 26.451 4.339 -37.972 1.00 98.00 81 ASN A O 1
ATOM 612 N N . ARG A 1 82 ? 27.464 3.422 -39.765 1.00 98.06 82 ARG A N 1
ATOM 613 C CA . ARG A 1 82 ? 27.216 2.030 -39.366 1.00 98.06 82 ARG A CA 1
ATOM 614 C C . ARG A 1 82 ? 27.800 1.739 -37.985 1.00 98.06 82 ARG A C 1
ATOM 616 O O . ARG A 1 82 ? 27.079 1.267 -37.125 1.00 98.06 82 ARG A O 1
ATOM 623 N N . LYS A 1 83 ? 29.056 2.132 -37.739 1.00 98.31 83 LYS A N 1
ATOM 624 C CA . LYS A 1 83 ? 29.689 1.963 -36.421 1.00 98.31 83 LYS A CA 1
ATOM 625 C C . LYS A 1 83 ? 28.892 2.651 -35.303 1.00 98.31 83 LYS A C 1
ATOM 627 O O . LYS A 1 83 ? 28.667 2.051 -34.262 1.00 98.31 83 LYS A O 1
ATOM 632 N N . LYS A 1 84 ? 28.442 3.892 -35.521 1.00 98.31 84 LYS A N 1
ATOM 633 C CA . LYS A 1 84 ? 27.615 4.616 -34.538 1.00 98.31 84 LYS A CA 1
ATOM 634 C C . LYS A 1 84 ? 26.271 3.930 -34.286 1.00 98.31 84 LYS A C 1
ATOM 636 O O . LYS A 1 84 ? 25.798 3.936 -33.156 1.00 98.31 84 LYS A O 1
ATOM 641 N N . PHE A 1 85 ? 25.658 3.368 -35.326 1.00 98.44 85 PHE A N 1
ATOM 642 C CA . PHE A 1 85 ? 24.423 2.601 -35.195 1.00 98.44 85 PHE A CA 1
ATOM 643 C C . PHE A 1 85 ? 24.651 1.323 -34.383 1.00 98.44 85 PHE A C 1
ATOM 645 O O . PHE A 1 85 ? 23.910 1.080 -33.439 1.00 98.44 85 PHE A O 1
ATOM 652 N N . ASP A 1 86 ? 25.710 0.569 -34.681 1.00 98.50 86 ASP A N 1
ATOM 653 C CA . ASP A 1 86 ? 26.065 -0.646 -33.940 1.00 98.50 86 ASP A CA 1
ATOM 654 C C . ASP A 1 86 ? 26.307 -0.334 -32.449 1.00 98.50 86 ASP A C 1
ATOM 656 O O . ASP A 1 86 ? 25.799 -1.027 -31.570 1.00 98.50 86 ASP A O 1
ATOM 660 N N . GLU A 1 87 ? 27.009 0.765 -32.149 1.00 98.56 87 GLU A N 1
ATOM 661 C CA . GLU A 1 87 ? 27.195 1.255 -30.776 1.00 98.56 87 GLU A CA 1
ATOM 662 C C . GLU A 1 87 ? 25.865 1.627 -30.098 1.00 98.56 87 GLU A C 1
ATOM 664 O O . GLU A 1 87 ? 25.658 1.311 -28.926 1.00 98.56 87 GLU A O 1
ATOM 669 N N . ALA A 1 88 ? 24.956 2.298 -30.812 1.00 98.56 88 ALA A N 1
ATOM 670 C CA . ALA A 1 88 ? 23.641 2.661 -30.284 1.00 98.56 88 ALA A CA 1
ATOM 671 C C . ALA A 1 88 ? 22.772 1.423 -30.017 1.00 98.56 88 ALA A C 1
ATOM 673 O O . ALA A 1 88 ? 22.127 1.345 -28.971 1.00 98.56 88 ALA A O 1
ATOM 674 N N . MET A 1 89 ? 22.803 0.437 -30.915 1.00 98.00 89 MET A N 1
ATOM 675 C CA . MET A 1 89 ? 22.106 -0.836 -30.741 1.00 98.00 89 MET A CA 1
ATOM 676 C C . MET A 1 89 ? 22.659 -1.630 -29.558 1.00 98.00 89 MET A C 1
ATOM 678 O O . MET A 1 89 ? 21.877 -2.197 -28.800 1.00 98.00 89 MET A O 1
ATOM 682 N N . GLY A 1 90 ? 23.979 -1.615 -29.345 1.00 98.44 90 GLY A N 1
ATOM 683 C CA . GLY A 1 90 ? 24.595 -2.220 -28.163 1.00 98.44 90 GLY A CA 1
ATOM 684 C C . GLY A 1 90 ? 24.076 -1.612 -26.856 1.00 98.44 90 GLY A C 1
ATOM 685 O O . GLY A 1 90 ? 23.655 -2.342 -25.964 1.00 98.44 90 GLY A O 1
ATOM 686 N N . ARG A 1 91 ? 24.009 -0.274 -26.769 1.00 98.50 91 ARG A N 1
ATOM 687 C CA . ARG A 1 91 ? 23.434 0.412 -25.593 1.00 98.50 91 ARG A CA 1
ATOM 688 C C . ARG A 1 91 ? 21.946 0.116 -25.413 1.00 98.50 91 ARG A C 1
ATOM 690 O O . ARG A 1 91 ? 21.485 -0.019 -24.285 1.00 98.50 91 ARG A O 1
ATOM 697 N N . HIS A 1 92 ? 21.190 0.025 -26.507 1.00 98.38 92 HIS A N 1
ATOM 698 C CA . HIS A 1 92 ? 19.777 -0.339 -26.443 1.00 98.38 92 HIS A CA 1
ATOM 699 C C . HIS A 1 92 ? 19.591 -1.761 -25.902 1.00 98.38 92 HIS A C 1
ATOM 701 O O . HIS A 1 92 ? 18.749 -1.968 -25.038 1.00 98.38 92 HIS A O 1
ATOM 707 N N . ALA A 1 93 ? 20.395 -2.726 -26.360 1.00 98.56 93 ALA A N 1
ATOM 708 C CA . ALA A 1 93 ? 20.358 -4.095 -25.850 1.00 98.56 93 ALA A CA 1
ATOM 709 C C . ALA A 1 93 ? 20.684 -4.159 -24.348 1.00 98.56 93 ALA A C 1
ATOM 711 O O . ALA A 1 93 ? 19.989 -4.844 -23.606 1.00 98.56 93 ALA A O 1
ATOM 712 N N . GLU A 1 94 ? 21.677 -3.394 -23.884 1.00 98.62 94 GLU A N 1
ATOM 713 C CA . GLU A 1 94 ? 21.992 -3.292 -22.453 1.00 98.62 94 GLU A CA 1
ATOM 714 C C . GLU A 1 94 ? 20.821 -2.712 -21.646 1.00 98.62 94 GLU A C 1
ATOM 716 O O . GLU A 1 94 ? 20.466 -3.233 -20.592 1.00 98.62 94 GLU A O 1
ATOM 721 N N . MET A 1 95 ? 20.188 -1.647 -22.143 1.00 98.38 95 MET A N 1
ATOM 722 C CA . MET A 1 95 ? 19.021 -1.052 -21.490 1.00 98.38 95 MET A CA 1
ATOM 723 C C . MET A 1 95 ? 17.837 -2.026 -21.428 1.00 98.38 95 MET A C 1
ATOM 725 O O . MET A 1 95 ? 17.168 -2.086 -20.401 1.00 98.38 95 MET A O 1
ATOM 729 N N . VAL A 1 96 ? 17.593 -2.794 -22.495 1.00 98.56 96 VAL A N 1
ATOM 730 C CA . VAL A 1 96 ? 16.549 -3.831 -22.517 1.00 98.56 96 VAL A CA 1
ATOM 731 C C . VAL A 1 96 ? 16.847 -4.924 -21.493 1.00 98.56 96 VAL A C 1
ATOM 733 O O . VAL A 1 96 ? 15.969 -5.237 -20.698 1.00 98.56 96 VAL A O 1
ATOM 736 N N . ALA A 1 97 ? 18.087 -5.417 -21.422 1.00 98.44 97 ALA A N 1
ATOM 737 C CA . ALA A 1 97 ? 18.475 -6.418 -20.426 1.00 98.44 97 ALA A CA 1
ATOM 738 C C . ALA A 1 97 ? 18.240 -5.924 -18.984 1.00 98.44 97 ALA A C 1
ATOM 740 O O . ALA A 1 97 ? 17.679 -6.641 -18.161 1.00 98.44 97 ALA A O 1
ATOM 741 N N . ARG A 1 98 ? 18.573 -4.659 -18.686 1.00 98.50 98 ARG A N 1
ATOM 742 C CA . ARG A 1 98 ? 18.300 -4.060 -17.365 1.00 98.50 98 ARG A CA 1
ATOM 743 C C . ARG A 1 98 ? 16.803 -3.932 -17.060 1.00 98.50 98 ARG A C 1
ATOM 745 O O . ARG A 1 98 ? 16.410 -4.029 -15.902 1.00 98.50 98 ARG A O 1
ATOM 752 N N . LEU A 1 99 ? 15.965 -3.672 -18.066 1.00 98.56 99 LEU A N 1
ATOM 753 C CA . LEU A 1 99 ? 14.511 -3.622 -17.878 1.00 98.56 99 LEU A CA 1
ATOM 754 C C . LEU A 1 99 ? 13.938 -5.007 -17.576 1.00 98.56 99 LEU A C 1
ATOM 756 O O . LEU A 1 99 ? 13.103 -5.114 -16.682 1.00 98.56 99 LEU A O 1
ATOM 760 N N . GLU A 1 100 ? 14.420 -6.042 -18.263 1.00 98.31 100 GLU A N 1
ATOM 761 C CA . GLU A 1 100 ? 14.044 -7.434 -17.989 1.00 98.31 100 GLU A CA 1
ATOM 762 C C . GLU A 1 100 ? 14.434 -7.840 -16.557 1.00 98.31 100 GLU A C 1
ATOM 764 O O . GLU A 1 100 ? 13.619 -8.405 -15.830 1.00 98.31 100 GLU A O 1
ATOM 769 N N . GLU A 1 101 ? 15.635 -7.476 -16.094 1.00 98.44 101 GLU A N 1
ATOM 770 C CA . GLU A 1 101 ? 16.061 -7.704 -14.704 1.00 98.44 101 GLU A CA 1
ATOM 771 C C . GLU A 1 101 ? 15.140 -7.005 -13.687 1.00 98.44 101 GLU A C 1
ATOM 773 O O . GLU A 1 101 ? 14.724 -7.611 -12.696 1.00 98.44 101 GLU A O 1
ATOM 778 N N . LEU A 1 102 ? 14.773 -5.742 -13.936 1.00 98.31 102 LEU A N 1
ATOM 779 C CA . LEU A 1 102 ? 13.854 -4.995 -13.070 1.00 98.31 102 LEU A CA 1
ATOM 780 C C . LEU A 1 102 ? 12.431 -5.566 -13.079 1.00 98.31 102 LEU A C 1
ATOM 782 O O . LEU A 1 102 ? 11.734 -5.476 -12.069 1.00 98.31 102 LEU A O 1
ATOM 786 N N . GLU A 1 103 ? 11.982 -6.131 -14.197 1.00 98.31 103 GLU A N 1
ATOM 787 C CA . GLU A 1 103 ? 10.681 -6.793 -14.292 1.00 98.31 103 GLU A CA 1
ATOM 788 C C . GLU A 1 103 ? 10.642 -8.073 -13.450 1.00 98.31 103 GLU A C 1
ATOM 790 O O . GLU A 1 103 ? 9.680 -8.289 -12.711 1.00 98.31 103 GLU A O 1
ATOM 795 N N . VAL A 1 104 ? 11.717 -8.868 -13.468 1.00 98.50 104 VAL A N 1
ATOM 796 C CA . VAL A 1 104 ? 11.847 -10.052 -12.604 1.00 98.50 104 VAL A CA 1
ATOM 797 C C . VAL A 1 104 ? 11.850 -9.661 -11.126 1.00 98.50 104 VAL A C 1
ATOM 799 O O . VAL A 1 104 ? 11.139 -10.280 -10.332 1.00 98.50 104 VAL A O 1
ATOM 802 N N . LEU A 1 105 ? 12.606 -8.624 -10.750 1.00 98.19 105 LEU A N 1
ATOM 803 C CA . LEU A 1 105 ? 12.629 -8.127 -9.369 1.00 98.19 105 LEU A CA 1
ATOM 804 C C . LEU A 1 105 ? 11.251 -7.620 -8.930 1.00 98.19 105 LEU A C 1
ATOM 806 O O . LEU A 1 105 ? 10.785 -7.976 -7.853 1.00 98.19 105 LEU A O 1
ATOM 810 N N . ARG A 1 106 ? 10.548 -6.875 -9.792 1.00 98.19 106 ARG A N 1
ATOM 811 C CA . ARG A 1 106 ? 9.182 -6.415 -9.507 1.00 98.19 106 ARG A CA 1
ATOM 812 C C . ARG A 1 106 ? 8.224 -7.582 -9.276 1.00 98.19 106 ARG A C 1
ATOM 814 O O . ARG A 1 106 ? 7.443 -7.537 -8.333 1.00 98.19 106 ARG A O 1
ATOM 821 N N . ALA A 1 107 ? 8.290 -8.626 -10.102 1.00 98.06 107 ALA A N 1
ATOM 822 C CA . ALA A 1 107 ? 7.449 -9.808 -9.929 1.00 98.06 107 ALA A CA 1
ATOM 823 C C . ALA A 1 107 ? 7.729 -10.521 -8.592 1.00 98.06 107 ALA A C 1
ATOM 825 O O . ALA A 1 107 ? 6.801 -10.989 -7.934 1.00 98.06 107 ALA A O 1
ATOM 826 N N . GLN A 1 108 ? 8.993 -10.578 -8.159 1.00 98.12 108 GLN A N 1
ATOM 827 C CA . GLN A 1 108 ? 9.352 -11.115 -6.843 1.00 98.12 108 GLN A CA 1
ATOM 828 C C . GLN A 1 108 ? 8.813 -10.240 -5.704 1.00 98.12 108 GLN A C 1
ATOM 830 O O . GLN A 1 108 ? 8.181 -10.765 -4.785 1.00 98.12 108 GLN A O 1
ATOM 835 N N . ASP A 1 109 ? 8.995 -8.922 -5.790 1.00 98.06 109 ASP A N 1
ATOM 836 C CA . ASP A 1 109 ? 8.494 -7.967 -4.797 1.00 98.06 109 ASP A CA 1
ATOM 837 C C . ASP A 1 109 ? 6.966 -8.026 -4.670 1.00 98.06 109 ASP A C 1
ATOM 839 O O . ASP A 1 109 ? 6.434 -7.988 -3.562 1.00 98.06 109 ASP A O 1
ATOM 843 N N . GLU A 1 110 ? 6.241 -8.178 -5.782 1.00 98.31 110 GLU A N 1
ATOM 844 C CA . GLU A 1 110 ? 4.784 -8.345 -5.780 1.00 98.31 110 GLU A CA 1
ATOM 845 C C . GLU A 1 110 ? 4.349 -9.612 -5.037 1.00 98.31 110 GLU A C 1
ATOM 847 O O . GLU A 1 110 ? 3.389 -9.574 -4.262 1.00 98.31 110 GLU A O 1
ATOM 852 N N . VAL A 1 111 ? 5.067 -10.725 -5.216 1.00 98.31 111 VAL A N 1
ATOM 853 C CA . VAL A 1 111 ? 4.792 -11.971 -4.488 1.00 98.31 111 VAL A CA 1
ATOM 854 C C . VAL A 1 111 ? 5.054 -11.792 -2.993 1.00 98.31 111 VAL A C 1
ATOM 856 O O . VAL A 1 111 ? 4.194 -12.153 -2.188 1.00 98.31 111 VAL A O 1
ATOM 859 N N . VAL A 1 112 ? 6.185 -11.188 -2.613 1.00 98.25 112 VAL A N 1
ATOM 860 C CA . VAL A 1 112 ? 6.529 -10.926 -1.203 1.00 98.25 112 VAL A CA 1
ATOM 861 C C . VAL A 1 112 ? 5.505 -9.992 -0.553 1.00 98.25 112 VAL A C 1
ATOM 863 O O . VAL A 1 112 ? 4.991 -10.279 0.533 1.00 98.25 112 VAL A O 1
ATOM 866 N N . ALA A 1 113 ? 5.135 -8.908 -1.235 1.00 98.00 113 ALA A N 1
ATOM 867 C CA . ALA A 1 113 ? 4.123 -7.973 -0.761 1.00 98.00 113 ALA A CA 1
ATOM 868 C C . ALA A 1 113 ? 2.750 -8.649 -0.619 1.00 98.00 113 ALA A C 1
ATOM 870 O O . ALA A 1 113 ? 2.034 -8.403 0.353 1.00 98.00 113 ALA A O 1
ATOM 871 N N . ALA A 1 114 ? 2.378 -9.529 -1.552 1.00 98.12 114 ALA A N 1
ATOM 872 C CA . ALA A 1 114 ? 1.138 -10.292 -1.465 1.00 98.12 114 ALA A CA 1
ATOM 873 C C . ALA A 1 114 ? 1.146 -11.275 -0.285 1.00 98.12 114 ALA A C 1
ATOM 875 O O . ALA A 1 114 ? 0.123 -11.415 0.386 1.00 98.12 114 ALA A O 1
ATOM 876 N N . THR A 1 115 ? 2.274 -11.935 0.003 1.00 97.81 115 THR A N 1
ATOM 877 C CA . THR A 1 115 ? 2.389 -12.816 1.175 1.00 97.81 115 THR A CA 1
ATOM 878 C C . THR A 1 115 ? 2.299 -12.042 2.486 1.00 97.81 115 THR A C 1
ATOM 880 O O . THR A 1 115 ? 1.508 -12.422 3.344 1.00 97.81 115 THR A O 1
ATOM 883 N N . GLN A 1 116 ? 2.998 -10.909 2.604 1.00 98.06 116 GLN A N 1
ATOM 884 C CA . GLN A 1 116 ? 2.954 -10.066 3.804 1.00 98.06 116 GLN A CA 1
ATOM 885 C C . GLN A 1 116 ? 1.556 -9.502 4.056 1.00 98.06 116 GLN A C 1
ATOM 887 O O . GLN A 1 116 ? 1.080 -9.486 5.186 1.00 98.06 116 GLN A O 1
ATOM 892 N N . ARG A 1 117 ? 0.855 -9.066 3.001 1.00 98.06 117 ARG A N 1
ATOM 893 C CA . ARG A 1 117 ? -0.532 -8.599 3.132 1.00 98.06 117 ARG A CA 1
ATOM 894 C C . ARG A 1 117 ? -1.458 -9.690 3.654 1.00 98.06 117 ARG A C 1
ATOM 896 O O . ARG A 1 117 ? -2.282 -9.397 4.510 1.00 98.06 117 ARG A O 1
ATOM 903 N N . LYS A 1 118 ? -1.320 -10.924 3.159 1.00 98.00 118 LYS A N 1
ATOM 904 C CA . LYS A 1 118 ? -2.129 -12.061 3.623 1.00 98.00 118 LYS A CA 1
ATOM 905 C C . LYS A 1 118 ? -1.854 -12.406 5.085 1.00 98.00 118 LYS A C 1
ATOM 907 O O . LYS A 1 118 ? -2.794 -12.705 5.809 1.00 98.00 118 LYS A O 1
ATOM 912 N N . GLU A 1 119 ? -0.594 -12.356 5.509 1.00 98.12 119 GLU A N 1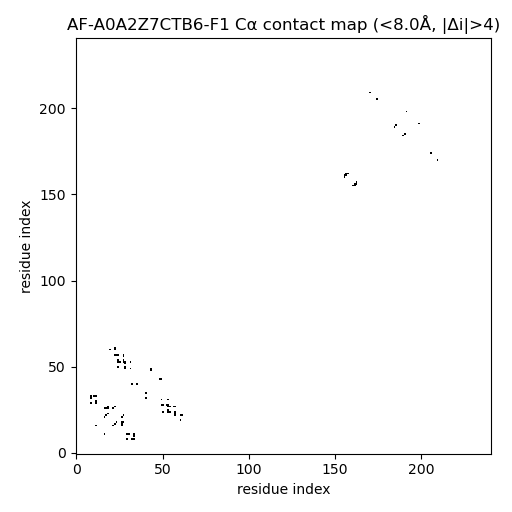
ATOM 913 C CA . GLU A 1 119 ? -0.204 -12.572 6.906 1.00 98.12 119 GLU A CA 1
ATOM 914 C C . GLU A 1 119 ? -0.809 -11.498 7.820 1.00 98.12 119 GLU A C 1
ATOM 916 O O . GLU A 1 119 ? -1.550 -11.826 8.742 1.00 98.12 119 GLU A O 1
ATOM 921 N N . LEU A 1 120 ? -0.629 -10.217 7.482 1.00 98.19 120 LEU A N 1
ATOM 922 C CA . LEU A 1 120 ? -1.212 -9.107 8.244 1.00 98.19 120 LEU A CA 1
ATOM 923 C C . LEU A 1 120 ? -2.746 -9.139 8.271 1.00 98.19 120 LEU A C 1
ATOM 925 O O . LEU A 1 120 ? -3.360 -8.748 9.262 1.00 98.19 120 LEU A O 1
ATOM 929 N N . GLU A 1 121 ? -3.388 -9.582 7.190 1.00 98.25 121 GLU A N 1
ATOM 930 C CA . GLU A 1 121 ? -4.841 -9.749 7.147 1.00 98.25 121 GLU A CA 1
ATOM 931 C C . GLU A 1 121 ? -5.311 -10.874 8.081 1.00 98.25 121 GLU A C 1
ATOM 933 O O . GLU A 1 121 ? -6.318 -10.704 8.773 1.00 98.25 121 GLU A O 1
ATOM 938 N N . ALA A 1 122 ? -4.575 -11.989 8.146 1.00 98.12 122 ALA A N 1
ATOM 939 C CA . ALA A 1 122 ? -4.858 -13.084 9.069 1.00 98.12 122 ALA A CA 1
ATOM 940 C C . ALA A 1 122 ? -4.671 -12.654 10.534 1.00 98.12 122 ALA A C 1
ATOM 942 O O . ALA A 1 122 ? -5.558 -12.900 11.354 1.00 98.12 122 ALA A O 1
ATOM 943 N N . ASP A 1 123 ? -3.585 -11.944 10.843 1.00 97.94 123 ASP A N 1
ATOM 944 C CA . ASP A 1 123 ? -3.321 -11.412 12.185 1.00 97.94 123 ASP A CA 1
ATOM 945 C C . ASP A 1 123 ? -4.413 -10.431 12.620 1.00 97.94 123 ASP A C 1
ATOM 947 O O . ASP A 1 123 ? -4.962 -10.532 13.717 1.00 97.94 123 ASP A O 1
ATOM 951 N N . LEU A 1 124 ? -4.807 -9.520 11.728 1.00 98.25 124 LEU A N 1
ATOM 952 C CA . LEU A 1 124 ? -5.868 -8.553 11.992 1.00 98.25 124 LEU A CA 1
ATOM 953 C C . LEU A 1 124 ? -7.241 -9.224 12.162 1.00 98.25 124 LEU A C 1
ATOM 955 O O . LEU A 1 124 ? -8.078 -8.737 12.929 1.00 98.25 124 LEU A O 1
ATOM 959 N N . ALA A 1 125 ? -7.504 -10.330 11.463 1.00 98.38 125 ALA A N 1
ATOM 960 C CA . ALA A 1 125 ? -8.709 -11.127 11.676 1.00 98.38 125 ALA A CA 1
ATOM 961 C C . ALA A 1 125 ? -8.695 -11.809 13.055 1.00 98.38 125 ALA A C 1
ATOM 963 O O . ALA A 1 125 ? -9.687 -11.710 13.784 1.00 98.38 125 ALA A O 1
ATOM 964 N N . ALA A 1 126 ? -7.570 -12.417 13.442 1.00 98.50 126 ALA A N 1
ATOM 965 C CA . ALA A 1 126 ? -7.398 -13.050 14.749 1.00 98.50 126 ALA A CA 1
ATOM 966 C C . ALA A 1 126 ? -7.507 -12.035 15.902 1.00 98.50 126 ALA A C 1
ATOM 968 O O . ALA A 1 126 ? -8.207 -12.283 16.885 1.00 98.50 126 ALA A O 1
ATOM 969 N N . GLU A 1 127 ? -6.902 -10.852 15.764 1.00 97.75 127 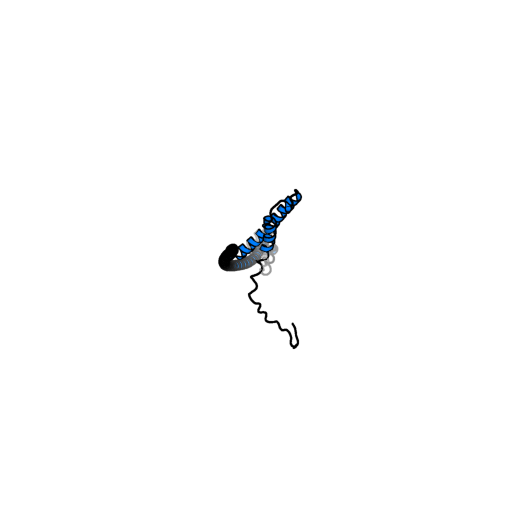GLU A N 1
ATOM 970 C CA . GLU A 1 127 ? -6.993 -9.775 16.756 1.00 97.75 127 GLU A CA 1
ATOM 971 C C . GLU A 1 127 ? -8.441 -9.292 16.930 1.00 97.75 127 GLU A C 1
ATOM 973 O O . GLU A 1 127 ? -8.929 -9.128 18.052 1.00 97.75 127 GLU A O 1
ATOM 978 N N . LYS A 1 128 ? -9.174 -9.104 15.825 1.00 98.31 128 LYS A N 1
ATOM 979 C CA . LYS A 1 128 ? -10.593 -8.719 15.875 1.00 98.31 128 LYS A CA 1
ATOM 980 C C . LYS A 1 128 ? -11.447 -9.770 16.575 1.00 98.31 128 LYS A C 1
ATOM 982 O O . LYS A 1 128 ? -12.356 -9.402 17.322 1.00 98.31 128 LYS A O 1
ATOM 987 N N . GLU A 1 129 ? -11.178 -11.051 16.341 1.00 98.44 129 GLU A N 1
ATOM 988 C CA . GLU A 1 129 ? -11.877 -12.143 17.014 1.00 98.44 129 GLU A CA 1
ATOM 989 C C . GLU A 1 129 ? -11.575 -12.159 18.516 1.00 98.44 129 GLU A C 1
ATOM 991 O O . GLU A 1 129 ? -12.513 -12.164 19.320 1.00 98.44 129 GLU A O 1
ATOM 996 N N . ALA A 1 130 ? -10.299 -12.061 18.899 1.00 98.31 130 ALA A N 1
ATOM 997 C CA . ALA A 1 130 ? -9.873 -11.996 20.294 1.00 98.31 130 ALA A CA 1
ATOM 998 C C . ALA A 1 130 ? -10.513 -10.805 21.025 1.00 98.31 130 ALA A C 1
ATOM 1000 O O . ALA A 1 130 ? -11.134 -10.973 22.076 1.00 98.31 130 ALA A O 1
ATOM 1001 N N . ARG A 1 131 ? -10.487 -9.612 20.418 1.00 98.12 131 ARG A N 1
ATOM 1002 C CA . ARG A 1 131 ? -11.128 -8.410 20.972 1.00 98.12 131 ARG A CA 1
ATOM 1003 C C . ARG A 1 131 ? -12.645 -8.557 21.084 1.00 98.12 131 ARG A C 1
ATOM 1005 O O . ARG A 1 131 ? -13.269 -8.052 22.020 1.00 98.12 131 ARG A O 1
ATOM 1012 N N . ALA A 1 132 ? -13.280 -9.238 20.131 1.00 98.50 132 ALA A N 1
ATOM 1013 C CA . ALA A 1 132 ? -14.706 -9.522 20.208 1.00 98.50 132 ALA A CA 1
ATOM 1014 C C . ALA A 1 132 ? -15.023 -10.533 21.323 1.00 98.50 132 ALA A C 1
ATOM 1016 O O . ALA A 1 132 ? -16.068 -10.411 21.967 1.00 98.50 132 ALA A O 1
ATOM 1017 N N . ALA 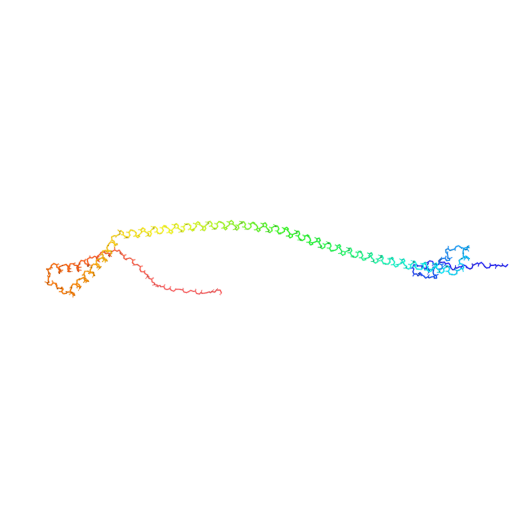A 1 133 ? -14.162 -11.525 21.561 1.00 98.50 133 ALA A N 1
ATOM 1018 C CA . ALA A 1 133 ? -14.290 -12.462 22.675 1.00 98.50 133 ALA A CA 1
ATOM 1019 C C . ALA A 1 133 ? -14.127 -11.748 24.026 1.00 98.50 133 ALA A C 1
ATOM 1021 O O . ALA A 1 133 ? -14.993 -11.881 24.889 1.00 98.50 133 ALA A O 1
ATOM 1022 N N . GLU A 1 134 ? -13.110 -10.897 24.165 1.00 98.38 134 GLU A N 1
ATOM 1023 C CA . GLU A 1 134 ? -12.879 -10.072 25.355 1.00 98.38 134 GLU A CA 1
ATOM 1024 C C . GLU A 1 134 ? -14.083 -9.170 25.660 1.00 98.38 134 GLU A C 1
ATOM 1026 O O . GLU A 1 134 ? -14.622 -9.180 26.765 1.00 98.38 134 GLU A O 1
ATOM 1031 N N . LYS A 1 135 ? -14.604 -8.457 24.653 1.00 98.44 135 LYS A N 1
ATOM 1032 C CA . LYS A 1 135 ? -15.794 -7.609 24.822 1.00 98.44 135 LYS A CA 1
ATOM 1033 C C . LYS A 1 135 ? -17.021 -8.400 25.281 1.00 98.44 135 LYS A C 1
ATOM 1035 O O . LYS A 1 135 ? -17.849 -7.868 26.021 1.00 98.44 135 LYS A O 1
ATOM 1040 N N . ARG A 1 136 ? -17.180 -9.649 24.830 1.00 98.56 136 ARG A N 1
ATOM 1041 C CA . ARG A 1 136 ? -18.260 -10.533 25.300 1.00 98.56 136 ARG A CA 1
ATOM 1042 C C . ARG A 1 136 ? -18.030 -10.967 26.746 1.00 98.56 136 ARG A C 1
ATOM 1044 O O . ARG A 1 136 ? -18.984 -10.950 27.515 1.00 98.56 136 ARG A O 1
ATOM 1051 N N . ALA A 1 137 ? -16.793 -11.294 27.117 1.00 98.50 137 ALA A N 1
ATOM 1052 C CA . ALA A 1 137 ? -16.438 -11.652 28.487 1.00 98.50 137 ALA A CA 1
ATOM 1053 C C . ALA A 1 137 ? -16.707 -10.494 29.462 1.00 98.50 137 ALA A C 1
ATOM 1055 O O . ALA A 1 137 ? -17.427 -10.690 30.439 1.00 98.50 137 ALA A O 1
ATOM 1056 N N . LEU A 1 138 ? -16.246 -9.281 29.135 1.00 98.56 138 LEU A N 1
ATOM 1057 C CA . LEU A 1 138 ? -16.482 -8.078 29.943 1.00 98.56 138 LEU A CA 1
ATOM 1058 C C . LEU A 1 138 ? -17.972 -7.751 30.082 1.00 98.56 138 LEU A C 1
ATOM 1060 O O . LEU A 1 138 ? -18.436 -7.389 31.158 1.00 98.56 138 LEU A O 1
ATOM 1064 N N . ARG A 1 139 ? -18.760 -7.909 29.010 1.00 98.44 139 ARG A N 1
ATOM 1065 C CA . ARG A 1 139 ? -20.221 -7.741 29.088 1.00 98.44 139 ARG A CA 1
ATOM 1066 C C . ARG A 1 139 ? -20.869 -8.764 30.016 1.00 98.44 139 ARG A C 1
ATOM 1068 O O . ARG A 1 139 ? -21.697 -8.382 30.833 1.00 98.4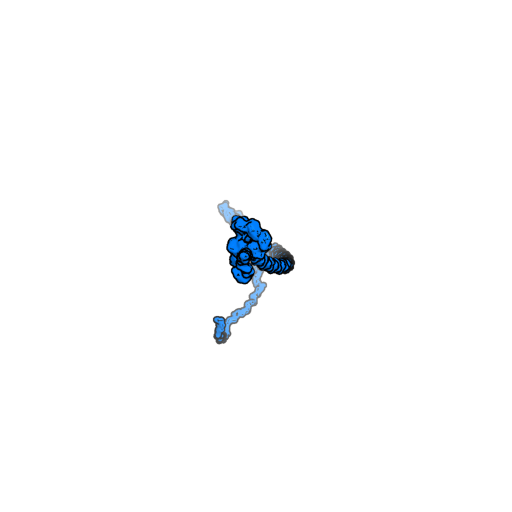4 139 ARG A O 1
ATOM 1075 N N . ALA A 1 140 ? -20.477 -10.032 29.920 1.00 98.50 140 ALA A N 1
ATOM 1076 C CA . ALA A 1 140 ? -21.003 -11.075 30.796 1.00 98.50 140 ALA A CA 1
ATOM 1077 C C . ALA A 1 140 ? -20.610 -10.841 32.264 1.00 98.50 140 ALA A C 1
ATOM 1079 O O . ALA A 1 140 ? -21.387 -11.120 33.172 1.00 98.50 140 ALA A O 1
ATOM 1080 N N . GLU A 1 141 ? -19.407 -10.330 32.521 1.00 98.44 141 GLU A N 1
ATOM 1081 C CA . GLU A 1 141 ? -18.981 -9.940 33.864 1.00 98.44 141 GLU A CA 1
ATOM 1082 C C . GLU A 1 141 ? -19.789 -8.754 34.402 1.00 98.44 141 GLU A C 1
ATOM 1084 O O . GLU A 1 141 ? -20.284 -8.821 35.527 1.00 98.44 141 GLU A O 1
ATOM 1089 N N . LEU A 1 142 ? -20.008 -7.723 33.581 1.00 98.62 142 LEU A N 1
ATOM 1090 C CA . LEU A 1 142 ? -20.855 -6.583 33.932 1.00 98.62 142 LEU A CA 1
ATOM 1091 C C . LEU A 1 142 ? -22.284 -7.026 34.271 1.00 98.62 142 LEU A C 1
ATOM 1093 O O . LEU A 1 142 ? -22.831 -6.609 35.288 1.00 98.62 142 LEU A O 1
ATOM 1097 N N . GLU A 1 143 ? -22.878 -7.907 33.464 1.00 98.50 143 GLU A N 1
ATOM 1098 C CA . GLU A 1 143 ? -24.204 -8.475 33.735 1.00 98.50 143 GLU A CA 1
ATOM 1099 C C . GLU A 1 143 ? -24.233 -9.256 35.055 1.00 98.50 143 GLU A C 1
ATOM 1101 O O . GLU A 1 143 ? -25.170 -9.106 35.839 1.00 98.50 143 GLU A O 1
ATOM 1106 N N . ARG A 1 144 ? -23.193 -10.046 35.355 1.00 98.50 144 ARG A N 1
ATOM 1107 C CA . ARG A 1 144 ? -23.084 -10.762 36.637 1.00 98.50 144 ARG A CA 1
ATOM 1108 C C . ARG A 1 144 ? -22.941 -9.812 37.820 1.00 98.50 144 ARG A C 1
ATOM 1110 O O . ARG A 1 144 ? -23.556 -10.069 38.851 1.00 98.50 144 ARG A O 1
ATOM 1117 N N . SER A 1 145 ? -22.138 -8.757 37.692 1.00 98.25 145 SER A N 1
ATOM 1118 C CA . SER A 1 145 ? -21.972 -7.741 38.736 1.00 98.25 145 SER A CA 1
ATOM 1119 C C . SER A 1 145 ? -23.290 -7.014 38.996 1.00 98.25 145 SER A C 1
ATOM 1121 O O . SER A 1 145 ? -23.749 -6.967 40.135 1.00 98.25 145 SER A O 1
ATOM 1123 N N . ASN A 1 146 ? -23.981 -6.588 37.935 1.00 98.06 146 ASN A N 1
ATOM 1124 C CA . ASN A 1 146 ? -25.311 -5.988 38.038 1.00 98.06 146 ASN A CA 1
ATOM 1125 C C . ASN A 1 146 ? -26.312 -6.938 38.706 1.00 98.06 146 ASN A C 1
ATOM 1127 O O . ASN A 1 146 ? -27.024 -6.533 39.616 1.00 98.06 146 ASN A O 1
ATOM 1131 N N . ALA A 1 147 ? -26.328 -8.220 38.330 1.00 98.31 147 ALA A N 1
ATOM 1132 C CA . ALA A 1 147 ? -27.214 -9.205 38.948 1.00 98.31 147 ALA A CA 1
ATOM 1133 C C . ALA A 1 147 ? -26.895 -9.472 40.432 1.00 98.31 147 ALA A C 1
ATOM 1135 O O . ALA A 1 147 ? -27.787 -9.866 41.181 1.00 98.31 147 ALA A O 1
ATOM 1136 N N . ARG A 1 148 ? -25.637 -9.306 40.863 1.00 98.12 148 ARG A N 1
ATOM 1137 C CA . ARG A 1 148 ? -25.257 -9.358 42.286 1.00 98.12 148 ARG A CA 1
ATOM 1138 C C . ARG A 1 148 ? -25.706 -8.097 43.012 1.00 98.12 148 ARG A C 1
ATOM 1140 O O . ARG A 1 148 ? -26.285 -8.212 44.082 1.00 98.12 148 ARG A O 1
ATOM 1147 N N . ALA A 1 149 ? -25.481 -6.926 42.421 1.00 98.12 149 ALA A N 1
ATOM 1148 C CA . ALA A 1 149 ? -25.895 -5.652 42.996 1.00 98.12 149 ALA A CA 1
ATOM 1149 C C . ALA A 1 149 ? -27.419 -5.580 43.176 1.00 98.12 149 ALA A C 1
ATOM 1151 O O . ALA A 1 149 ? -27.883 -5.172 44.233 1.00 98.12 149 ALA A O 1
ATOM 1152 N N . GLU A 1 150 ? -28.197 -6.025 42.185 1.00 98.12 150 GLU A N 1
ATOM 1153 C CA . GLU A 1 150 ? -29.659 -6.091 42.300 1.00 98.12 150 GLU A CA 1
ATOM 1154 C C . GLU A 1 150 ? -30.111 -7.064 43.391 1.00 98.12 150 GLU A C 1
ATOM 1156 O O . GLU A 1 150 ? -31.001 -6.726 44.161 1.00 98.12 150 GLU A O 1
ATOM 1161 N N . ARG A 1 151 ? -29.449 -8.220 43.535 1.00 97.94 151 ARG A N 1
ATOM 1162 C CA . ARG A 1 151 ? -29.729 -9.140 44.648 1.00 97.94 151 ARG A CA 1
ATOM 1163 C C . ARG A 1 151 ? -29.455 -8.510 46.009 1.00 97.94 151 ARG A C 1
ATOM 1165 O O . ARG A 1 151 ? -30.323 -8.557 46.862 1.00 97.94 151 ARG A O 1
ATOM 1172 N N . VAL A 1 152 ? -28.305 -7.857 46.186 1.00 98.12 152 VAL A N 1
ATOM 1173 C CA . VAL A 1 152 ? -27.971 -7.166 47.446 1.00 98.12 152 VAL A CA 1
ATOM 1174 C C . VAL A 1 152 ? -29.006 -6.091 47.783 1.00 98.12 152 VAL A C 1
ATOM 1176 O O . VAL A 1 152 ? -29.429 -5.988 48.929 1.00 98.12 152 VAL A O 1
ATOM 1179 N N . LYS A 1 153 ? -29.453 -5.309 46.792 1.00 97.62 153 LYS A N 1
ATOM 1180 C CA . LYS A 1 153 ? -30.528 -4.328 47.002 1.00 97.62 153 LYS A CA 1
ATOM 1181 C C . LYS A 1 153 ? -31.835 -5.001 47.406 1.00 97.62 153 LYS A C 1
ATOM 1183 O O . LYS A 1 153 ? -32.498 -4.524 48.316 1.00 97.62 153 LYS A O 1
ATOM 1188 N N . GLU A 1 154 ? -32.222 -6.068 46.714 1.00 97.75 154 GLU A N 1
ATOM 1189 C CA . GLU A 1 154 ? -33.457 -6.794 47.007 1.00 97.75 154 GLU A CA 1
ATOM 1190 C C . GLU A 1 154 ? -33.427 -7.416 48.410 1.00 97.75 154 GLU A C 1
ATOM 1192 O O . GLU A 1 154 ? -34.429 -7.357 49.118 1.00 97.75 154 GLU A O 1
ATOM 1197 N N . ASP A 1 155 ? -32.282 -7.958 48.824 1.00 97.75 155 ASP A N 1
ATOM 1198 C CA . ASP A 1 155 ? -32.077 -8.516 50.159 1.00 97.75 155 ASP A CA 1
ATOM 1199 C C . ASP A 1 155 ? -32.126 -7.417 51.235 1.00 97.75 155 ASP A C 1
ATOM 1201 O O . ASP A 1 155 ? -32.799 -7.597 52.247 1.00 97.75 155 ASP A O 1
ATOM 1205 N N . PHE A 1 156 ? -31.513 -6.249 50.995 1.00 97.44 156 PHE A N 1
ATOM 1206 C CA . PHE A 1 156 ? -31.617 -5.087 51.889 1.00 97.44 156 PHE A CA 1
ATOM 1207 C C . PHE A 1 156 ? -33.059 -4.583 52.021 1.00 97.44 156 PHE A C 1
ATOM 1209 O O . PHE A 1 156 ? -33.524 -4.334 53.120 1.00 97.44 156 PHE A O 1
ATOM 1216 N N . LEU A 1 157 ? -33.817 -4.488 50.925 1.00 96.75 157 LEU A N 1
ATOM 1217 C CA . LEU A 1 157 ? -35.225 -4.065 50.982 1.00 96.75 157 LEU A CA 1
ATOM 1218 C C . LEU A 1 157 ? -36.131 -5.044 51.746 1.00 96.75 157 LEU A C 1
ATOM 1220 O O . LEU A 1 157 ? -37.248 -4.678 52.101 1.00 96.75 157 LEU A O 1
ATOM 1224 N N . LYS A 1 158 ? -35.682 -6.285 51.955 1.00 96.94 158 LYS A N 1
ATOM 1225 C CA . LYS A 1 158 ? -36.370 -7.305 52.759 1.00 96.94 158 LYS A CA 1
ATOM 1226 C C . LYS A 1 158 ? -35.788 -7.432 54.169 1.00 96.94 158 LYS A C 1
ATOM 1228 O O . LYS A 1 158 ? -36.243 -8.298 54.917 1.00 96.94 158 LYS A O 1
ATOM 1233 N N . SER A 1 159 ? -34.750 -6.667 54.507 1.00 95.94 159 SER A N 1
ATOM 1234 C CA . SER A 1 159 ? -34.100 -6.757 55.807 1.00 95.94 159 SER A CA 1
ATOM 1235 C C . SER A 1 159 ? -34.900 -6.001 56.865 1.00 95.94 159 SER A C 1
ATOM 1237 O O . SER A 1 159 ? -35.546 -4.989 56.590 1.00 95.94 159 SER A O 1
ATOM 1239 N N . LEU A 1 160 ? -34.802 -6.480 58.106 1.00 95.19 160 LEU A N 1
ATOM 1240 C CA . LEU A 1 160 ? -35.390 -5.795 59.254 1.00 95.19 160 LEU A CA 1
ATOM 1241 C C . LEU A 1 160 ? -34.762 -4.407 59.466 1.00 95.19 160 LEU A C 1
ATOM 1243 O O . LEU A 1 160 ? -35.441 -3.495 59.916 1.00 95.19 160 LEU A O 1
ATOM 1247 N N . GLU A 1 161 ? -33.491 -4.234 59.096 1.00 95.75 161 GLU A N 1
ATOM 1248 C CA . GLU A 1 161 ? -32.790 -2.946 59.137 1.00 95.75 161 GLU A CA 1
ATOM 1249 C C . GLU A 1 161 ? -33.501 -1.901 58.262 1.00 95.75 161 GLU A C 1
ATOM 1251 O O . GLU A 1 161 ? -33.749 -0.778 58.703 1.00 95.75 161 GLU A O 1
ATOM 1256 N N . PHE A 1 162 ? -33.909 -2.273 57.041 1.00 96.31 162 PHE A N 1
ATOM 1257 C CA . PHE A 1 162 ? -34.694 -1.385 56.187 1.00 96.31 162 PHE A CA 1
ATOM 1258 C C . PHE A 1 162 ? -36.075 -1.089 56.781 1.00 96.31 162 PHE A C 1
ATOM 1260 O O . PHE A 1 162 ? -36.500 0.069 56.767 1.00 96.31 162 PHE A O 1
ATOM 1267 N N . ASP A 1 163 ? -36.759 -2.097 57.328 1.00 94.81 163 ASP A N 1
ATOM 1268 C CA . ASP A 1 163 ? -38.064 -1.916 57.974 1.00 94.81 163 ASP A CA 1
ATOM 1269 C C . ASP A 1 163 ? -37.976 -0.994 59.200 1.00 94.81 163 ASP A C 1
ATOM 1271 O O . ASP A 1 163 ? -38.820 -0.110 59.361 1.00 94.81 163 ASP A O 1
ATOM 1275 N N . SER A 1 164 ? -36.929 -1.132 6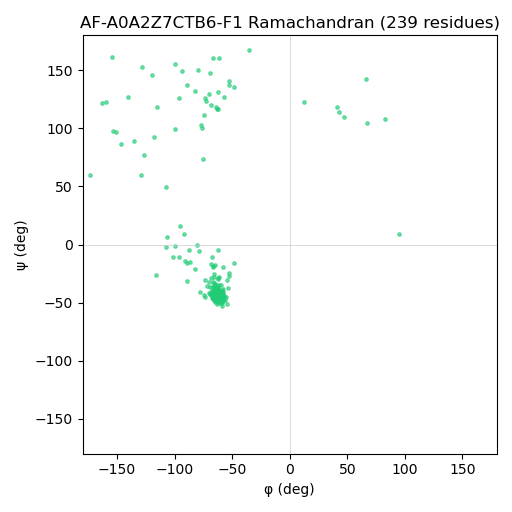0.017 1.00 93.69 164 SER A N 1
ATOM 1276 C CA . SER A 1 164 ? -36.652 -0.257 61.162 1.00 93.69 164 SER A CA 1
ATOM 1277 C C . SER A 1 164 ? -36.366 1.175 60.707 1.00 93.69 164 SER A C 1
ATOM 1279 O O . SER A 1 164 ? -37.014 2.119 61.167 1.00 93.69 164 SER A O 1
ATOM 1281 N N . LEU A 1 165 ? -35.495 1.365 59.708 1.00 94.88 165 LEU A N 1
ATOM 1282 C CA . LEU A 1 165 ? -35.231 2.685 59.125 1.00 94.88 165 LEU A CA 1
ATOM 1283 C C . LEU A 1 165 ? -36.499 3.328 58.548 1.00 94.88 165 LEU A C 1
ATOM 1285 O O . LEU A 1 165 ? -36.724 4.535 58.707 1.00 94.88 165 LEU A O 1
ATOM 1289 N N . LEU A 1 166 ? -37.341 2.538 57.878 1.00 94.50 166 LEU A N 1
ATOM 1290 C CA . LEU A 1 166 ? -38.612 2.998 57.331 1.00 94.50 166 LEU A CA 1
ATOM 1291 C C . LEU A 1 166 ? -39.595 3.373 58.445 1.00 94.50 166 LEU A C 1
ATOM 1293 O O . LEU A 1 166 ? -40.218 4.432 58.351 1.00 94.50 166 LEU A O 1
ATOM 1297 N N . ALA A 1 167 ? -39.709 2.561 59.498 1.00 91.56 167 ALA A N 1
ATOM 1298 C CA . ALA A 1 167 ? -40.551 2.824 60.662 1.00 91.56 167 ALA A CA 1
ATOM 1299 C C . ALA A 1 167 ? -40.100 4.088 61.404 1.00 91.56 167 ALA A C 1
ATOM 1301 O O . ALA A 1 167 ? -40.915 4.985 61.625 1.00 91.56 167 ALA A O 1
ATOM 1302 N N . LYS A 1 168 ? -38.797 4.226 61.679 1.00 91.75 168 LYS A N 1
ATOM 1303 C CA . LYS A 1 168 ? -38.187 5.421 62.284 1.00 91.75 168 LYS A CA 1
ATOM 1304 C C . LYS A 1 168 ? -38.501 6.675 61.468 1.00 91.75 168 LYS A C 1
ATOM 1306 O O . LYS A 1 168 ? -38.925 7.698 62.010 1.00 91.75 168 LYS A O 1
ATOM 1311 N N . LYS A 1 169 ? -38.377 6.593 60.140 1.00 93.62 169 LYS A N 1
ATOM 1312 C CA . LYS A 1 169 ? -38.698 7.710 59.241 1.00 93.62 169 LYS A CA 1
ATOM 1313 C C . LYS A 1 169 ? -40.199 8.022 59.187 1.00 93.62 169 LYS A C 1
ATOM 1315 O O . LYS A 1 169 ? -40.575 9.193 59.211 1.00 93.62 169 LYS A O 1
ATOM 1320 N N . ALA A 1 170 ? -41.058 7.005 59.120 1.00 92.62 170 ALA A N 1
ATOM 1321 C CA . ALA A 1 170 ? -42.512 7.164 59.128 1.00 92.62 170 ALA A CA 1
ATOM 1322 C C . ALA A 1 170 ? -43.008 7.776 60.444 1.00 92.62 170 ALA A C 1
ATOM 1324 O O . ALA A 1 170 ? -43.882 8.642 60.432 1.00 92.62 170 ALA A O 1
ATOM 1325 N N . TRP A 1 171 ? -42.406 7.376 61.563 1.00 89.12 171 TRP A N 1
ATOM 1326 C CA . TRP A 1 171 ? -42.671 7.929 62.881 1.00 89.12 171 TRP A CA 1
ATOM 1327 C C . TRP A 1 171 ? -42.309 9.411 62.969 1.00 89.12 171 TRP A C 1
ATOM 1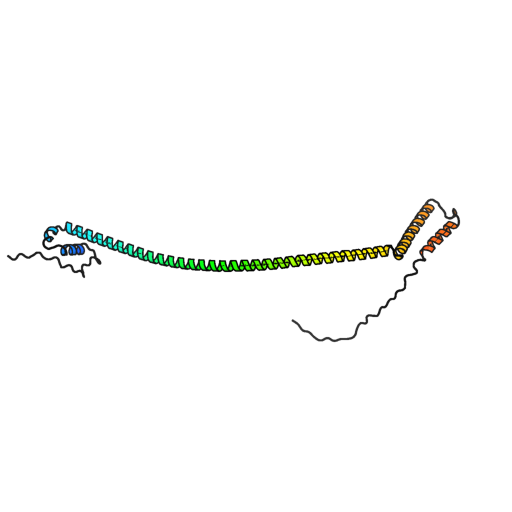329 O O . TRP A 1 171 ? -43.120 10.201 63.449 1.00 89.12 171 TRP A O 1
ATOM 1339 N N . GLY A 1 172 ? -41.154 9.810 62.422 1.00 90.06 172 GLY A N 1
ATOM 1340 C CA . GLY A 1 172 ? -40.778 11.221 62.294 1.00 90.06 172 GLY A CA 1
ATOM 1341 C C . GLY A 1 172 ? -41.840 12.040 61.552 1.00 90.06 172 GLY A C 1
ATOM 1342 O O . GLY A 1 172 ? -42.353 13.017 62.091 1.00 90.06 172 GLY A O 1
ATOM 1343 N N . TYR A 1 173 ? -42.269 11.585 60.366 1.00 91.56 173 TYR A N 1
ATOM 1344 C CA . TYR A 1 173 ? -43.344 12.254 59.619 1.00 91.56 173 TYR A CA 1
ATOM 1345 C C . TYR A 1 173 ? -44.679 12.282 60.371 1.00 91.56 173 TYR A C 1
ATOM 1347 O O . TYR A 1 173 ? -45.401 13.277 60.299 1.00 91.56 173 TYR A O 1
ATOM 1355 N N . PHE A 1 174 ? -45.029 11.201 61.072 1.00 92.25 174 PHE A N 1
ATOM 1356 C CA . PHE A 1 174 ? -46.243 11.141 61.879 1.00 92.25 174 PHE A CA 1
ATOM 1357 C C . PHE A 1 174 ? -46.203 12.159 63.021 1.00 92.25 174 PHE A C 1
ATOM 1359 O O . PHE A 1 174 ? -47.171 12.902 63.179 1.00 92.25 174 PHE A O 1
ATOM 1366 N N . LYS A 1 175 ? -45.093 12.242 63.770 1.00 89.25 175 LYS A N 1
ATOM 1367 C CA . LYS A 1 175 ? -44.914 13.255 64.820 1.00 89.25 175 LYS A CA 1
ATOM 1368 C C . LYS A 1 175 ? -45.028 14.658 64.230 1.00 89.25 175 LYS A C 1
ATOM 1370 O O . LYS A 1 175 ? -45.862 15.433 64.694 1.00 89.25 175 LYS A O 1
ATOM 1375 N N . ASP A 1 176 ? -44.264 14.963 63.184 1.00 91.00 176 ASP A N 1
ATOM 1376 C CA . ASP A 1 176 ? -44.271 16.285 62.547 1.00 91.00 176 ASP A CA 1
ATOM 1377 C C . ASP A 1 176 ? -45.679 16.680 62.069 1.00 91.00 176 ASP A C 1
ATOM 1379 O O . ASP A 1 176 ? -46.142 17.798 62.311 1.00 91.00 176 ASP A O 1
ATOM 1383 N N . GLY A 1 177 ? -46.400 15.747 61.438 1.00 92.75 177 GLY A N 1
ATOM 1384 C CA . GLY A 1 177 ? -47.774 15.952 60.980 1.00 92.75 177 GLY A CA 1
ATOM 1385 C C . GLY A 1 177 ? -48.775 16.131 62.125 1.00 92.75 177 GLY A C 1
ATOM 1386 O O . GLY A 1 177 ? -49.589 17.054 62.087 1.00 92.75 177 GLY A O 1
ATOM 1387 N N . PHE A 1 178 ? -48.705 15.286 63.159 1.00 89.81 178 PHE A N 1
ATOM 1388 C CA . PHE A 1 178 ? -49.569 15.358 64.340 1.00 89.81 178 PHE A CA 1
ATOM 1389 C C . PHE A 1 178 ? -49.430 16.708 65.047 1.00 89.81 178 PHE A C 1
ATOM 1391 O O . PHE A 1 178 ? -50.427 17.394 65.291 1.00 89.81 178 PHE A O 1
ATOM 1398 N N . TRP A 1 179 ? -48.193 17.125 65.314 1.00 90.00 179 TRP A N 1
ATOM 1399 C CA . TRP A 1 179 ? -47.915 18.399 65.967 1.00 90.00 179 TRP A CA 1
ATOM 1400 C C . TRP A 1 179 ? -48.279 19.595 65.092 1.00 90.00 179 TRP A C 1
ATOM 1402 O O . TRP A 1 179 ? -48.825 20.576 65.601 1.00 90.00 179 TRP A O 1
ATOM 1412 N N . GLY A 1 180 ? -48.065 19.501 63.776 1.00 92.56 180 GLY A N 1
ATOM 1413 C CA . GLY A 1 180 ? -48.533 20.499 62.816 1.00 92.56 180 GLY A CA 1
ATOM 1414 C C . GLY A 1 180 ? -50.056 20.682 62.847 1.00 92.56 180 GLY A C 1
ATOM 1415 O O . GLY A 1 180 ? -50.542 21.812 62.936 1.00 92.56 180 GLY A O 1
ATOM 1416 N N . CYS A 1 181 ? -50.823 19.587 62.847 1.00 89.31 181 CYS A N 1
ATOM 1417 C CA . CYS A 1 181 ? -52.282 19.633 62.984 1.00 89.31 181 CYS A CA 1
ATOM 1418 C C . CYS A 1 181 ? -52.723 20.188 64.346 1.00 89.31 181 CYS A C 1
ATOM 1420 O O . CYS A 1 181 ? -53.613 21.037 64.396 1.00 89.31 181 CYS A O 1
ATOM 1422 N N . LEU A 1 182 ? -52.102 19.762 65.451 1.00 86.44 182 LEU A N 1
ATOM 1423 C CA . LEU A 1 182 ? -52.425 20.274 66.787 1.00 86.44 182 LEU A CA 1
ATOM 1424 C C . LEU A 1 182 ? -52.174 21.785 66.891 1.00 86.44 182 LEU A C 1
ATOM 1426 O O . LEU A 1 182 ? -53.008 22.520 67.422 1.00 86.44 182 LEU A O 1
ATOM 1430 N N . ALA A 1 183 ? -51.063 22.270 66.333 1.00 89.00 183 ALA A N 1
ATOM 1431 C CA . ALA A 1 183 ? -50.773 23.698 66.254 1.00 89.00 183 ALA A CA 1
ATOM 1432 C C . ALA A 1 183 ? -51.866 24.459 65.483 1.00 89.00 183 ALA A C 1
ATOM 1434 O O . ALA A 1 183 ? -52.284 25.541 65.903 1.00 89.00 183 ALA A O 1
ATOM 1435 N N . GLN A 1 184 ? -52.388 23.874 64.401 1.00 92.44 184 GLN A N 1
ATOM 1436 C CA . GLN A 1 184 ? -53.491 24.456 63.641 1.00 92.44 184 GLN A CA 1
ATOM 1437 C C . GLN A 1 184 ? -54.793 24.518 64.454 1.00 92.44 184 GLN A C 1
ATOM 1439 O O . GLN A 1 184 ? -55.453 25.557 64.458 1.00 92.44 184 GLN A O 1
ATOM 1444 N N . PHE A 1 185 ? -55.157 23.459 65.181 1.00 85.94 185 PHE A N 1
ATOM 1445 C CA . PHE A 1 185 ? -56.331 23.483 66.062 1.00 85.94 185 PHE A CA 1
ATOM 1446 C C . PHE A 1 185 ? -56.208 24.567 67.132 1.00 85.94 185 PHE A C 1
ATOM 1448 O O . PHE A 1 185 ? -57.127 25.373 67.294 1.00 85.94 185 PHE A O 1
ATOM 1455 N N . ARG A 1 186 ? -55.051 24.651 67.799 1.00 86.12 186 ARG A N 1
ATOM 1456 C CA . ARG A 1 186 ? -54.767 25.697 68.793 1.00 86.12 186 ARG A CA 1
ATOM 1457 C C . ARG A 1 186 ? -54.899 27.103 68.195 1.00 86.12 186 ARG A C 1
ATOM 1459 O O . ARG A 1 186 ? -55.456 27.992 68.831 1.00 86.12 186 ARG A O 1
ATOM 1466 N N . SER A 1 187 ? -54.477 27.297 66.942 1.00 89.88 187 SER A N 1
ATOM 1467 C CA . SER A 1 187 ? -54.648 28.574 66.228 1.00 89.88 187 SER A CA 1
ATOM 1468 C C . SER A 1 187 ? -56.116 28.941 65.949 1.00 89.88 187 SER A C 1
ATOM 1470 O O . SER A 1 187 ? -56.448 30.122 65.870 1.00 89.88 187 SER A O 1
ATOM 1472 N N . ASN A 1 188 ? -57.003 27.943 65.872 1.00 89.44 188 ASN A N 1
ATOM 1473 C CA . ASN A 1 188 ? -58.444 28.104 65.660 1.00 89.44 188 ASN A CA 1
ATOM 1474 C C . ASN A 1 188 ? -59.245 28.201 66.975 1.00 89.44 188 ASN A C 1
ATOM 1476 O O . ASN A 1 188 ? -60.475 28.174 66.938 1.00 89.44 188 ASN A O 1
ATOM 1480 N N . GLY A 1 189 ? -58.570 28.325 68.123 1.00 84.81 189 GLY A N 1
ATOM 1481 C CA . GLY A 1 189 ? -59.200 28.522 69.431 1.00 84.81 189 GLY A CA 1
ATOM 1482 C C . GLY A 1 189 ? -59.425 27.249 70.247 1.00 84.81 189 GLY A C 1
ATOM 1483 O O . GLY A 1 189 ? -60.079 27.321 71.280 1.00 84.81 189 GLY A O 1
ATOM 1484 N N . TYR A 1 190 ? -58.882 26.107 69.817 1.00 77.94 190 TYR A N 1
ATOM 1485 C CA . TYR A 1 190 ? -58.890 24.873 70.606 1.00 77.94 190 TYR A CA 1
ATOM 1486 C C . TYR A 1 190 ? -57.961 24.992 71.824 1.00 77.94 190 TYR A C 1
ATOM 1488 O O . TYR A 1 190 ? -56.781 25.321 71.660 1.00 77.94 190 TYR A O 1
ATOM 1496 N N . SER A 1 191 ? -58.457 24.665 73.020 1.00 74.06 191 SER A N 1
ATOM 1497 C CA . SER A 1 191 ? -57.643 24.531 74.235 1.00 74.06 191 SER A CA 1
ATOM 1498 C C . SER A 1 191 ? -57.742 23.110 74.806 1.00 74.06 191 SER A C 1
ATOM 1500 O O . SER A 1 191 ? -58.764 22.439 74.678 1.00 74.06 191 SER A O 1
ATOM 1502 N N . GLU A 1 192 ? -56.657 22.604 75.397 1.00 67.19 192 GLU A N 1
ATOM 1503 C CA . GLU A 1 192 ? -56.585 21.217 75.890 1.00 67.19 192 GLU A CA 1
ATOM 1504 C C . GLU A 1 192 ? -57.526 20.946 77.069 1.00 67.19 192 GLU A C 1
ATOM 1506 O O . GLU A 1 192 ? -57.874 19.794 77.318 1.00 67.19 192 GLU A O 1
ATOM 1511 N N . GLU A 1 193 ? -57.999 21.998 77.746 1.00 65.69 193 GLU A N 1
ATOM 1512 C CA . GLU A 1 193 ? -59.005 21.915 78.806 1.00 65.69 193 GLU A CA 1
ATOM 1513 C C . GLU A 1 193 ? -60.397 21.479 78.307 1.00 65.69 193 GLU A C 1
ATOM 1515 O O . GLU A 1 193 ? -61.203 21.014 79.115 1.00 65.69 193 GLU A O 1
ATOM 1520 N N . GLU A 1 194 ? -60.698 21.589 77.003 1.00 64.25 194 GLU A N 1
ATOM 1521 C CA . GLU A 1 194 ? -61.988 21.169 76.421 1.00 64.25 194 GLU A CA 1
ATOM 1522 C C . GLU A 1 194 ? -62.107 19.646 76.198 1.00 64.25 194 GLU A C 1
ATOM 1524 O O . GLU A 1 194 ? -63.193 19.156 75.870 1.00 64.25 194 GLU A O 1
ATOM 1529 N N . HIS A 1 195 ? -61.041 18.864 76.425 1.00 57.94 195 HIS A N 1
ATOM 1530 C CA . HIS A 1 195 ? -61.028 17.412 76.199 1.00 57.94 195 HIS A CA 1
ATOM 1531 C C . HIS A 1 195 ? -60.533 16.594 77.413 1.00 57.94 195 HIS A C 1
ATOM 1533 O O . HIS A 1 195 ? -59.765 17.081 78.239 1.00 57.94 195 HIS A O 1
ATOM 1539 N N . PRO A 1 196 ? -60.974 15.325 77.564 1.00 58.34 196 PRO A N 1
ATOM 1540 C CA . PRO A 1 196 ? -60.617 14.481 78.708 1.00 58.34 196 PRO A CA 1
ATOM 1541 C C . PRO A 1 196 ? -59.121 14.106 78.759 1.00 58.34 196 PRO A C 1
ATOM 1543 O O . PRO A 1 196 ? -58.431 14.090 77.740 1.00 58.34 196 PRO A O 1
ATOM 1546 N N . ALA A 1 197 ? -58.657 13.692 79.951 1.00 62.47 197 ALA A N 1
ATOM 1547 C CA . ALA A 1 197 ? -57.274 13.304 80.295 1.00 62.47 197 ALA A CA 1
ATOM 1548 C C . ALA A 1 197 ? -56.580 12.314 79.330 1.00 62.47 197 ALA A C 1
ATOM 1550 O O . ALA A 1 197 ? -55.359 12.174 79.340 1.00 62.47 197 ALA A O 1
ATOM 1551 N N . SER A 1 198 ? -57.338 11.635 78.470 1.00 68.69 198 SER A N 1
ATOM 1552 C CA . SER A 1 198 ? -56.824 10.746 77.430 1.00 68.69 198 SER A CA 1
ATOM 1553 C C . SER A 1 198 ? -55.941 11.441 76.385 1.00 68.69 198 SER A C 1
ATOM 1555 O O . SER A 1 198 ? -55.064 10.778 75.843 1.00 68.69 198 SER A O 1
ATOM 1557 N N . PHE A 1 199 ? -56.132 12.739 76.097 1.00 71.19 199 PHE A N 1
ATOM 1558 C CA . PHE A 1 199 ? -55.324 13.446 75.086 1.00 71.19 199 PHE A CA 1
ATOM 1559 C C . PHE A 1 199 ? -53.901 13.757 75.579 1.00 71.19 199 PHE A C 1
ATOM 1561 O O . PHE A 1 199 ? -52.933 13.485 74.876 1.00 71.19 199 PHE A O 1
ATOM 1568 N N . LEU A 1 200 ? -53.758 14.221 76.825 1.00 71.88 200 LEU A N 1
ATOM 1569 C CA . LEU A 1 200 ? -52.445 14.450 77.446 1.00 71.88 200 LEU A CA 1
ATOM 1570 C C . LEU A 1 200 ? -51.674 13.136 77.655 1.00 71.88 200 LEU A C 1
ATOM 1572 O O . LEU A 1 200 ? -50.470 13.081 77.420 1.00 71.88 200 LEU A O 1
ATOM 1576 N N . ASN A 1 201 ? -52.374 12.050 78.005 1.00 76.38 201 ASN A N 1
ATOM 1577 C CA . ASN A 1 201 ? -51.772 10.714 78.068 1.00 76.38 201 ASN A CA 1
ATOM 1578 C C . ASN A 1 201 ? -51.267 10.237 76.695 1.00 76.38 201 ASN A C 1
ATOM 1580 O O . ASN A 1 201 ? -50.241 9.565 76.627 1.00 76.38 201 ASN A O 1
ATOM 1584 N N . LEU A 1 202 ? -51.963 10.587 75.606 1.00 79.06 202 LEU A N 1
ATOM 1585 C CA . LEU A 1 202 ? -51.536 10.275 74.240 1.00 79.06 202 LEU A CA 1
ATOM 1586 C C . LEU A 1 202 ? -50.277 11.068 73.854 1.00 79.06 202 LEU A C 1
ATOM 1588 O O . LEU A 1 202 ? -49.357 10.498 73.279 1.00 79.06 202 LEU A O 1
ATOM 1592 N N . GLN A 1 203 ? -50.223 12.356 74.203 1.00 78.69 203 GLN A N 1
ATOM 1593 C CA . GLN A 1 203 ? -49.081 13.235 73.948 1.00 78.69 203 GLN A CA 1
ATOM 1594 C C . GLN A 1 203 ? -47.808 12.724 74.642 1.00 78.69 203 GLN A C 1
ATOM 1596 O O . GLN A 1 203 ? -46.786 12.521 73.990 1.00 78.69 203 GLN A O 1
ATOM 1601 N N . GLN A 1 204 ? -47.918 12.399 75.935 1.00 78.06 204 GLN A N 1
ATOM 1602 C CA . GLN A 1 204 ? -46.832 11.818 76.729 1.00 78.06 204 GLN A CA 1
ATOM 1603 C C . GLN A 1 204 ? -46.387 10.450 76.181 1.00 78.06 204 GLN A C 1
ATOM 1605 O O . GLN A 1 204 ? -45.194 10.162 76.117 1.00 78.06 204 GLN A O 1
ATOM 1610 N N . ALA A 1 205 ? -47.336 9.603 75.766 1.00 80.19 205 ALA A N 1
ATOM 1611 C CA . ALA A 1 205 ? -47.027 8.304 75.172 1.00 80.19 205 ALA A CA 1
ATOM 1612 C C . ALA A 1 205 ? -46.298 8.438 73.822 1.00 80.19 205 ALA A C 1
ATOM 1614 O O . ALA A 1 205 ? -45.378 7.670 73.554 1.00 80.19 205 ALA A O 1
ATOM 1615 N N . LEU A 1 206 ? -46.663 9.423 72.993 1.00 81.12 206 LEU A N 1
ATOM 1616 C CA . LEU A 1 206 ? -45.979 9.725 71.728 1.00 81.12 206 LEU A CA 1
ATOM 1617 C C . LEU A 1 206 ? -44.545 10.232 71.936 1.00 81.12 206 LEU A C 1
ATOM 1619 O O . LEU A 1 206 ? -43.663 9.942 71.123 1.00 81.12 206 LEU A O 1
ATOM 1623 N N . GLU A 1 207 ? -44.313 11.028 72.981 1.00 79.81 207 GLU A N 1
ATOM 1624 C CA . GLU A 1 207 ? -42.977 11.515 73.329 1.00 79.81 207 GLU A CA 1
ATOM 1625 C C . GLU A 1 207 ? -42.068 10.348 73.741 1.00 79.81 207 GLU A C 1
ATOM 1627 O O . GLU A 1 207 ? -40.994 10.206 73.162 1.00 79.81 207 GLU A O 1
ATOM 1632 N N . ASN A 1 208 ? -42.550 9.454 74.613 1.00 76.44 208 ASN A N 1
ATOM 1633 C CA . ASN A 1 208 ? -41.771 8.332 75.151 1.00 76.44 208 ASN A CA 1
ATOM 1634 C C . ASN A 1 208 ? -41.503 7.200 74.138 1.00 76.44 208 ASN A C 1
ATOM 1636 O O . ASN A 1 208 ? -40.432 6.612 74.155 1.00 76.44 208 ASN A O 1
ATOM 1640 N N . LEU A 1 209 ? -42.442 6.893 73.232 1.00 72.31 209 LEU A N 1
ATOM 1641 C CA . LEU A 1 209 ? -42.314 5.768 72.284 1.00 72.31 209 LEU A CA 1
ATOM 1642 C C . LEU A 1 209 ? -41.205 5.964 71.223 1.00 72.31 209 LEU A C 1
ATOM 1644 O O . LEU A 1 209 ? -40.899 5.044 70.478 1.00 72.31 209 LEU A O 1
ATOM 1648 N N . GLY A 1 210 ? -40.631 7.167 71.095 1.00 63.19 210 GLY A N 1
ATOM 1649 C CA . GLY A 1 210 ? -39.586 7.456 70.104 1.00 63.19 210 GLY A CA 1
ATOM 1650 C C . GLY A 1 210 ? -38.140 7.240 70.559 1.00 63.19 210 GLY A C 1
ATOM 1651 O O . GLY A 1 210 ? -37.284 7.228 69.684 1.00 63.19 210 GLY A O 1
ATOM 1652 N N . ASP A 1 211 ? -37.883 7.099 71.862 1.00 60.03 211 ASP A N 1
ATOM 1653 C CA . ASP A 1 211 ? -36.524 7.025 72.436 1.00 60.03 211 ASP A CA 1
ATOM 1654 C C . ASP A 1 211 ? -36.030 5.577 72.671 1.00 60.03 211 ASP A C 1
ATOM 1656 O O . ASP A 1 211 ? -34.851 5.377 72.942 1.00 60.03 211 ASP A O 1
ATOM 1660 N N . ASP A 1 212 ? -36.896 4.562 72.557 1.00 58.16 212 ASP A N 1
ATOM 1661 C CA . ASP A 1 212 ? -36.606 3.176 72.989 1.00 58.16 212 ASP A CA 1
ATOM 1662 C C . ASP A 1 212 ? -35.910 2.274 71.934 1.00 58.16 212 ASP A C 1
ATOM 1664 O O . ASP A 1 212 ? -35.547 1.147 72.254 1.00 58.16 212 ASP A O 1
ATOM 1668 N N . GLU A 1 213 ? -35.694 2.723 70.689 1.00 53.66 213 GLU A N 1
ATOM 1669 C CA . GLU A 1 213 ? -35.141 1.878 69.596 1.00 53.66 213 GLU A CA 1
ATOM 1670 C C . GLU A 1 213 ? -33.671 2.181 69.222 1.00 53.66 213 GLU A C 1
ATOM 1672 O O . GLU A 1 213 ? -33.146 1.605 68.275 1.00 53.66 213 GLU A O 1
ATOM 1677 N N . ASP A 1 214 ? -32.973 3.056 69.955 1.00 50.50 214 ASP A N 1
ATOM 1678 C CA . ASP A 1 214 ? -31.563 3.416 69.692 1.00 50.50 214 ASP A CA 1
ATOM 1679 C C . ASP A 1 214 ? -30.548 2.596 70.536 1.00 50.50 214 ASP A C 1
ATOM 1681 O O . ASP A 1 214 ? -29.390 2.991 70.665 1.00 50.50 214 ASP A O 1
ATOM 1685 N N . ALA A 1 215 ? -30.960 1.471 71.142 1.00 52.09 215 ALA A N 1
ATOM 1686 C CA . ALA A 1 215 ? -30.187 0.786 72.191 1.00 52.09 215 ALA A CA 1
ATOM 1687 C C . ALA A 1 215 ? -29.499 -0.546 71.815 1.00 52.09 215 ALA A C 1
ATOM 1689 O O . ALA A 1 215 ? -28.801 -1.094 72.667 1.00 52.09 215 ALA A O 1
ATOM 1690 N N . GLU A 1 216 ? -29.636 -1.080 70.598 1.00 50.75 216 GLU A N 1
ATOM 1691 C CA . GLU A 1 216 ? -28.997 -2.359 70.231 1.00 50.75 216 GLU A CA 1
ATOM 1692 C C . GLU A 1 216 ? -28.337 -2.295 68.847 1.00 50.75 216 GLU A C 1
ATOM 1694 O O . GLU A 1 216 ? -28.985 -2.581 67.852 1.00 50.75 216 GLU A O 1
ATOM 1699 N N . ASP A 1 217 ? -27.063 -1.878 68.797 1.00 41.53 217 ASP A N 1
ATOM 1700 C CA . ASP A 1 217 ? -26.069 -2.276 67.776 1.00 41.53 217 ASP A CA 1
ATOM 1701 C C . ASP A 1 217 ? -24.669 -1.726 68.149 1.00 41.53 217 ASP A C 1
ATOM 1703 O O . ASP A 1 217 ? -24.046 -0.948 67.427 1.00 41.53 217 ASP A O 1
ATOM 1707 N N . GLU A 1 218 ? -24.153 -2.117 69.319 1.00 43.12 218 GLU A N 1
ATOM 1708 C CA . GLU A 1 218 ? -22.758 -1.859 69.715 1.00 43.12 218 GLU A CA 1
ATOM 1709 C C . GLU A 1 218 ? -22.059 -3.135 70.204 1.00 43.12 218 GLU A C 1
ATOM 1711 O O . GLU A 1 218 ? -21.590 -3.153 71.328 1.00 43.12 218 GLU A O 1
ATOM 1716 N N . GLU A 1 219 ? -21.933 -4.194 69.400 1.00 45.09 219 GLU A N 1
ATOM 1717 C CA . GLU A 1 219 ? -20.862 -5.190 69.611 1.00 45.09 219 GLU A CA 1
ATOM 1718 C C . GLU A 1 219 ? -20.459 -5.853 68.283 1.00 45.09 219 GLU A C 1
ATOM 1720 O O . GLU A 1 219 ? -21.105 -6.802 67.870 1.00 45.09 219 GLU A O 1
ATOM 1725 N N . GLU A 1 220 ? -19.390 -5.370 67.631 1.00 36.81 220 GLU A N 1
ATOM 1726 C CA . GLU A 1 220 ? -18.282 -6.210 67.127 1.00 36.81 220 GLU A CA 1
ATOM 1727 C C . GLU A 1 220 ? -16.986 -5.366 67.045 1.00 36.81 220 GLU A C 1
ATOM 1729 O O . GLU A 1 220 ? -16.760 -4.549 66.154 1.00 36.81 220 GLU A O 1
ATOM 1734 N N . GLU A 1 221 ? -16.203 -5.544 68.108 1.00 35.75 221 GLU A N 1
ATOM 1735 C CA . GLU A 1 221 ? -14.762 -5.400 68.352 1.00 35.75 221 GLU A CA 1
ATOM 1736 C C . GLU A 1 221 ? -13.837 -4.690 67.335 1.00 35.75 221 GLU A C 1
ATOM 1738 O O . GLU A 1 221 ? -13.601 -5.115 66.204 1.00 35.75 221 GLU A O 1
ATOM 1743 N N . GLN A 1 222 ? -13.166 -3.658 67.860 1.00 33.44 222 GLN A N 1
ATOM 1744 C CA . GLN A 1 222 ? -11.888 -3.130 67.389 1.00 33.44 222 GLN A CA 1
ATOM 1745 C C . GLN A 1 222 ? -10.748 -4.090 67.775 1.00 33.44 222 GLN A C 1
ATOM 1747 O O . GLN A 1 222 ? -10.539 -4.349 68.959 1.00 33.44 222 GLN A O 1
ATOM 1752 N N . GLU A 1 223 ? -9.935 -4.512 66.807 1.00 38.03 223 GLU A N 1
ATOM 1753 C CA . GLU A 1 223 ? -8.544 -4.910 67.050 1.00 38.03 223 GLU A CA 1
ATOM 1754 C C . GLU A 1 223 ? -7.640 -3.953 66.253 1.00 38.03 223 GLU A C 1
ATOM 1756 O O . GLU A 1 223 ? -7.386 -4.143 65.064 1.00 38.03 223 GLU A O 1
ATOM 1761 N N . GLU A 1 224 ? -7.192 -2.870 66.898 1.00 44.72 224 GLU A N 1
ATOM 1762 C CA . GLU A 1 224 ? -6.052 -2.079 66.426 1.00 44.72 224 GLU A CA 1
ATOM 1763 C C . GLU A 1 224 ? -4.782 -2.533 67.151 1.00 44.72 224 GLU A C 1
ATOM 1765 O O . GLU A 1 224 ? -4.703 -2.523 68.378 1.00 44.72 224 GLU A O 1
ATOM 1770 N N . GLY A 1 225 ? -3.765 -2.887 66.366 1.00 34.91 225 GLY A N 1
ATOM 1771 C CA . GLY A 1 225 ? -2.402 -3.151 66.816 1.00 34.91 225 GLY A CA 1
ATOM 1772 C C . GLY A 1 225 ? -1.394 -2.312 66.033 1.00 34.91 225 GLY A C 1
ATOM 1773 O O . GLY A 1 225 ? -0.765 -2.807 65.106 1.00 34.91 225 GLY A O 1
ATOM 1774 N N . GLU A 1 226 ? -1.324 -1.033 66.404 1.00 41.72 226 GLU A N 1
ATOM 1775 C CA . GLU A 1 226 ? -0.147 -0.158 66.548 1.00 41.72 226 GLU A CA 1
ATOM 1776 C C . GLU A 1 226 ? 0.981 -0.171 65.485 1.00 41.72 226 GLU A C 1
ATOM 1778 O O . GLU A 1 226 ? 1.789 -1.092 65.355 1.00 41.72 226 GLU A O 1
ATOM 1783 N N . VAL A 1 227 ? 1.101 0.977 64.808 1.00 42.72 227 VAL A N 1
ATOM 1784 C CA . VAL A 1 227 ? 2.296 1.462 64.103 1.00 42.72 227 VAL A CA 1
ATOM 1785 C C . VAL A 1 227 ? 3.340 1.915 65.129 1.00 42.72 227 VAL A C 1
ATOM 1787 O O . VAL A 1 227 ? 3.076 2.824 65.911 1.00 42.72 227 VAL A O 1
ATOM 1790 N N . GLY A 1 228 ? 4.543 1.340 65.074 1.00 37.00 228 GLY A N 1
ATOM 1791 C CA . GLY A 1 228 ? 5.734 1.839 65.765 1.00 37.00 228 GLY A CA 1
ATOM 1792 C C . GLY A 1 228 ? 6.792 2.280 64.755 1.00 37.00 228 GLY A C 1
ATOM 1793 O O . GLY A 1 228 ? 7.265 1.460 63.967 1.00 37.00 228 GLY A O 1
ATOM 1794 N N . ASP A 1 229 ? 7.141 3.565 64.776 1.00 38.34 229 ASP A N 1
ATOM 1795 C CA . ASP A 1 229 ? 8.225 4.163 63.992 1.00 38.34 229 ASP A CA 1
ATOM 1796 C C . ASP A 1 229 ? 9.502 4.333 64.846 1.00 38.34 229 ASP A C 1
ATOM 1798 O O . ASP A 1 229 ? 9.447 4.482 66.066 1.00 38.34 229 ASP A O 1
ATOM 1802 N N . GLU A 1 230 ? 10.627 4.372 64.130 1.00 40.69 230 GLU A N 1
ATOM 1803 C CA . GLU A 1 230 ? 11.959 4.886 64.475 1.00 40.69 230 GLU A CA 1
ATOM 1804 C C . GLU A 1 230 ? 12.955 4.016 65.277 1.00 40.69 230 GLU A C 1
ATOM 1806 O O . GLU A 1 230 ? 12.923 3.907 66.501 1.00 40.69 230 GLU A O 1
ATOM 1811 N N . THR A 1 231 ? 14.000 3.533 64.583 1.00 38.81 231 THR A N 1
ATOM 1812 C CA . THR A 1 231 ? 15.399 3.705 65.038 1.00 38.81 231 THR A CA 1
ATOM 1813 C C . THR A 1 231 ? 16.434 3.546 63.908 1.00 38.81 231 THR A C 1
ATOM 1815 O O . THR A 1 231 ? 16.548 2.511 63.263 1.00 38.81 231 THR A O 1
ATOM 1818 N N . GLU A 1 232 ? 17.222 4.614 63.749 1.00 39.75 232 GLU A N 1
ATOM 1819 C CA . GLU A 1 232 ? 18.654 4.668 63.401 1.00 39.75 232 GLU A CA 1
ATOM 1820 C C . GLU A 1 232 ? 19.196 4.224 62.020 1.00 39.75 232 GLU A C 1
ATOM 1822 O O . GLU A 1 232 ? 19.484 3.069 61.732 1.00 39.75 232 GLU A O 1
ATOM 1827 N N . ALA A 1 233 ? 19.517 5.261 61.234 1.00 44.28 233 ALA A N 1
ATOM 1828 C CA . ALA A 1 233 ? 20.831 5.548 60.645 1.00 44.28 233 ALA A CA 1
ATOM 1829 C C . ALA A 1 233 ? 21.616 4.420 59.936 1.00 44.28 233 ALA A C 1
ATOM 1831 O O . ALA A 1 233 ? 22.326 3.632 60.557 1.00 44.28 233 ALA A O 1
ATOM 1832 N N . ASN A 1 234 ? 21.709 4.527 58.603 1.00 39.59 234 ASN A N 1
ATOM 1833 C CA . ASN A 1 234 ? 23.007 4.464 57.916 1.00 39.59 234 ASN A CA 1
ATOM 1834 C C . ASN A 1 234 ? 22.937 5.023 56.484 1.00 39.59 234 ASN A C 1
ATOM 1836 O O . ASN A 1 234 ? 22.203 4.527 55.635 1.00 39.59 234 ASN A O 1
ATOM 1840 N N . ILE A 1 235 ? 23.760 6.037 56.214 1.00 51.19 235 ILE A N 1
ATOM 1841 C CA . ILE A 1 235 ? 24.127 6.495 54.867 1.00 51.19 235 ILE A CA 1
ATOM 1842 C C . ILE A 1 235 ? 25.369 5.698 54.440 1.00 51.19 235 ILE A C 1
ATOM 1844 O O . ILE A 1 235 ? 26.308 5.591 55.230 1.00 51.19 235 ILE A O 1
ATOM 1848 N N . PRO A 1 236 ? 25.444 5.219 53.185 1.00 53.81 236 PRO A N 1
ATOM 1849 C CA . PRO A 1 236 ? 26.592 5.627 52.370 1.00 53.81 236 PRO A CA 1
ATOM 1850 C C . PRO A 1 236 ? 26.270 5.912 50.886 1.00 53.81 236 PRO A C 1
ATOM 1852 O O . PRO A 1 236 ? 25.734 5.082 50.165 1.00 53.81 236 PRO A O 1
ATOM 1855 N N . ASN A 1 237 ? 26.694 7.108 50.462 1.00 42.47 237 ASN A N 1
ATOM 1856 C CA . ASN A 1 237 ? 27.373 7.498 49.212 1.00 42.47 237 ASN A CA 1
ATOM 1857 C C . ASN A 1 237 ? 26.973 6.923 47.821 1.00 42.47 237 ASN A C 1
ATOM 1859 O O . ASN A 1 237 ? 27.224 5.771 47.490 1.00 42.47 237 ASN A O 1
ATOM 1863 N N . SER A 1 238 ? 26.539 7.863 46.964 1.00 44.88 238 SER A N 1
ATOM 1864 C CA . SER A 1 238 ? 26.596 8.010 45.482 1.00 44.88 238 SER A CA 1
ATOM 1865 C C . SER A 1 238 ? 27.884 7.479 44.779 1.00 44.88 238 SER A C 1
ATOM 1867 O O . SER A 1 238 ? 28.881 7.354 45.492 1.00 44.88 238 SER A O 1
ATOM 1869 N N . PRO A 1 239 ? 27.989 7.312 43.414 1.00 54.72 239 PRO A N 1
ATOM 1870 C CA . PRO A 1 239 ? 27.363 8.183 42.385 1.00 54.72 239 PRO A CA 1
ATOM 1871 C C . PRO A 1 239 ? 27.016 7.662 40.945 1.00 54.72 239 PRO A C 1
ATOM 1873 O O . PRO A 1 239 ? 27.639 6.750 40.417 1.00 54.72 239 PRO A O 1
ATOM 1876 N N . LYS A 1 240 ? 26.109 8.443 40.307 1.00 43.38 240 LYS A N 1
ATOM 1877 C CA . LYS A 1 240 ? 26.030 8.993 38.914 1.00 43.38 240 LYS A CA 1
ATOM 1878 C C . LYS A 1 240 ? 25.859 8.107 37.655 1.00 43.38 240 LYS A C 1
ATOM 1880 O O . LYS A 1 240 ? 26.578 7.130 37.486 1.00 43.38 240 LYS A O 1
ATOM 1885 N N . PRO A 1 241 ? 25.075 8.591 36.664 1.00 53.53 241 PRO A N 1
ATOM 1886 C CA . PRO A 1 241 ? 25.527 8.765 35.282 1.00 53.53 241 PRO A CA 1
ATOM 1887 C C . PRO A 1 241 ? 26.262 10.103 35.064 1.00 53.53 241 PRO A C 1
ATOM 1889 O O . PRO A 1 241 ? 25.941 11.099 35.759 1.00 53.53 241 PRO A O 1
#

Sequence (241 aa):
MRGKGPERVLPFDFSKDSLVDSPTGVVSTRLICNMVSDRDLPVLKGAEAVGHFAANLTSAMAWGGEVIRRLTRAHRTGKANRKKFDEAMGRHAEMVARLEELEVLRAQDEVVAATQRKELEADLAAEKEARAAEKRALRAELERSNARAERVKEDFLKSLEFDSLLAKKAWGYFKDGFWGCLAQFRSNGYSEEEHPASFLNLQQALENLGDDEDAEDEEEEQEEGEVGDETEANIPNSPKP